Protein AF-A0A3A4PKI2-F1 (afdb_monomer_lite)

Secondary structure (DSSP, 8-state):
------S--BTTB--S----EEEEE-TTSPPPPTT-EEEEEEETTEEEEEEES--TTS-EEEEEEETTEEEEEEEE---TTS-EEEEE------SS--B-----TTSS------B--PPPPPTT-SGGGPEE--SSEEEEEE-TT--------BTTB---S--EEEEEE--SEEEEEE-TTT-SS-EEEEEEES-GGG-EEEEEES-SSSS--EEEEEE--SS-PEEEEEEEESTT---EEEEEEEEEEEEPPP-

Structure (mmCIF, N/CA/C/O backbone):
data_AF-A0A3A4PKI2-F1
#
_entry.id   AF-A0A3A4PKI2-F1
#
loop_
_atom_site.group_PDB
_atom_site.id
_atom_site.type_symbol
_atom_site.label_atom_id
_atom_site.label_alt_id
_atom_site.label_comp_id
_atom_site.label_asym_id
_atom_site.label_entity_id
_atom_site.label_seq_id
_atom_site.pdbx_PDB_ins_code
_atom_site.Cartn_x
_atom_site.Cartn_y
_atom_site.Cartn_z
_atom_site.occupancy
_atom_site.B_iso_or_equiv
_atom_site.auth_seq_id
_atom_site.auth_comp_id
_atom_site.auth_asym_id
_atom_site.auth_atom_id
_atom_site.pdbx_PDB_model_num
ATOM 1 N N . MET A 1 1 ? 24.319 1.296 1.113 1.00 32.09 1 MET A N 1
ATOM 2 C CA . MET A 1 1 ? 23.386 0.197 0.796 1.00 32.09 1 MET A CA 1
ATOM 3 C C . MET A 1 1 ? 22.036 0.619 1.357 1.00 32.09 1 MET A C 1
ATOM 5 O O . MET A 1 1 ? 21.844 0.529 2.557 1.00 32.09 1 MET A O 1
ATOM 9 N N . ILE A 1 2 ? 21.181 1.224 0.529 1.00 21.34 2 ILE A N 1
ATOM 10 C CA . ILE A 1 2 ? 19.839 1.682 0.918 1.00 21.34 2 ILE A CA 1
ATOM 11 C C . ILE A 1 2 ? 18.875 0.969 -0.024 1.00 21.34 2 ILE A C 1
ATOM 13 O O . ILE A 1 2 ? 18.922 1.145 -1.241 1.00 21.34 2 ILE A O 1
ATOM 17 N N . VAL A 1 3 ? 18.069 0.076 0.538 1.00 24.94 3 VAL A N 1
ATOM 18 C CA . VAL A 1 3 ? 17.049 -0.687 -0.177 1.00 24.94 3 VAL A CA 1
ATOM 19 C C . VAL A 1 3 ? 15.771 0.148 -0.134 1.00 24.94 3 VAL A C 1
ATOM 21 O O . VAL A 1 3 ? 14.971 -0.001 0.777 1.00 24.94 3 VAL A O 1
ATOM 24 N N . SER A 1 4 ? 15.600 1.070 -1.085 1.00 24.53 4 SER A N 1
ATOM 25 C CA . SER A 1 4 ? 14.334 1.799 -1.248 1.00 24.53 4 SER A CA 1
ATOM 26 C C . SER A 1 4 ? 13.289 0.892 -1.914 1.00 24.53 4 SER A C 1
ATOM 28 O O . SER A 1 4 ? 13.470 0.414 -3.039 1.00 24.53 4 SER A O 1
ATOM 30 N N . LYS A 1 5 ? 12.224 0.585 -1.173 1.00 33.38 5 LYS A N 1
ATOM 31 C CA . LYS A 1 5 ? 10.997 -0.036 -1.674 1.00 33.38 5 LYS A CA 1
ATOM 32 C C . LYS A 1 5 ? 10.239 1.025 -2.467 1.00 33.38 5 LYS A C 1
ATOM 34 O O . LYS A 1 5 ? 9.967 2.088 -1.932 1.00 33.38 5 LYS A O 1
ATOM 39 N N . ILE A 1 6 ? 9.898 0.740 -3.716 1.00 30.69 6 ILE A N 1
ATOM 40 C CA . ILE A 1 6 ? 9.009 1.596 -4.502 1.00 30.69 6 ILE A CA 1
ATOM 41 C C . ILE A 1 6 ? 7.914 0.692 -5.068 1.00 30.69 6 ILE A C 1
ATOM 43 O O . ILE A 1 6 ? 8.190 -0.190 -5.886 1.00 30.69 6 ILE A O 1
ATOM 47 N N . ALA A 1 7 ? 6.682 0.894 -4.594 1.00 34.38 7 ALA A N 1
ATOM 48 C CA . ALA A 1 7 ? 5.547 0.954 -5.502 1.00 34.38 7 ALA A CA 1
ATOM 49 C C . ALA A 1 7 ? 5.643 2.325 -6.188 1.00 34.38 7 ALA A C 1
ATOM 51 O O . ALA A 1 7 ? 5.949 3.321 -5.537 1.00 34.38 7 ALA A O 1
ATOM 52 N N . TRP A 1 8 ? 5.536 2.351 -7.514 1.00 33.34 8 TRP A N 1
ATOM 53 C CA . TRP A 1 8 ? 5.891 3.501 -8.350 1.00 33.34 8 TRP A CA 1
ATOM 54 C C . TRP A 1 8 ? 5.259 4.813 -7.849 1.00 33.34 8 TRP A C 1
ATOM 56 O O . TRP A 1 8 ? 4.038 4.944 -7.842 1.00 33.34 8 TRP A O 1
ATOM 66 N N . ARG A 1 9 ? 6.095 5.789 -7.465 1.00 30.47 9 ARG A N 1
ATOM 67 C CA . ARG A 1 9 ? 5.678 7.133 -7.041 1.00 30.47 9 ARG A CA 1
ATOM 68 C C . ARG A 1 9 ? 6.270 8.213 -7.948 1.00 30.47 9 ARG A C 1
ATOM 70 O O . ARG A 1 9 ? 7.490 8.316 -8.050 1.00 30.47 9 ARG A O 1
ATOM 77 N N . PHE A 1 10 ? 5.408 9.057 -8.523 1.00 36.09 10 PHE A N 1
ATOM 78 C CA . PHE A 1 10 ? 5.765 10.306 -9.214 1.00 36.09 10 PHE A CA 1
ATOM 79 C C . PHE A 1 10 ? 4.978 11.473 -8.608 1.00 36.09 10 PHE A C 1
ATOM 81 O O . PHE A 1 10 ? 3.842 11.738 -8.997 1.00 36.09 10 PHE A O 1
ATOM 88 N N . GLY A 1 11 ? 5.554 12.185 -7.636 1.00 41.78 11 GLY A N 1
ATOM 89 C CA . GLY A 1 11 ? 4.833 13.269 -6.955 1.00 41.78 11 GLY A CA 1
ATOM 90 C C . GLY A 1 11 ? 3.527 12.772 -6.312 1.00 41.78 11 GLY A C 1
ATOM 91 O O . GLY A 1 11 ? 3.569 11.849 -5.504 1.00 41.78 11 GLY A O 1
ATOM 92 N N . ALA A 1 12 ? 2.388 13.374 -6.677 1.00 31.03 12 ALA A N 1
ATOM 93 C CA . ALA A 1 12 ? 1.045 13.006 -6.203 1.00 31.03 12 ALA A CA 1
ATOM 94 C C . ALA A 1 12 ? 0.350 11.899 -7.030 1.00 31.03 12 ALA A C 1
ATOM 96 O O . ALA A 1 12 ? -0.805 11.583 -6.762 1.00 31.03 12 ALA A O 1
ATOM 97 N N . PHE A 1 13 ? 1.007 11.329 -8.047 1.00 30.97 13 PHE A N 1
ATOM 98 C CA . PHE A 1 13 ? 0.391 10.339 -8.932 1.00 30.97 13 PHE A CA 1
ATOM 99 C C . PHE A 1 13 ? 0.985 8.941 -8.746 1.00 30.97 13 PHE A C 1
ATOM 101 O O . PHE A 1 13 ? 2.199 8.727 -8.821 1.00 30.97 13 PHE A O 1
ATOM 108 N N . ILE A 1 14 ? 0.079 7.984 -8.563 1.00 43.19 14 ILE A N 1
ATOM 109 C CA . ILE A 1 14 ? 0.308 6.548 -8.685 1.00 43.19 14 ILE A CA 1
ATOM 110 C C . ILE A 1 14 ? -0.171 6.165 -10.079 1.00 43.19 14 ILE A C 1
ATOM 112 O O . ILE A 1 14 ? -1.335 6.383 -10.418 1.00 43.19 14 ILE A O 1
ATOM 116 N N . LEU A 1 15 ? 0.718 5.622 -10.910 1.00 40.00 15 LEU A N 1
ATOM 117 C CA . LEU A 1 15 ? 0.310 5.087 -12.206 1.00 40.00 15 LEU A CA 1
ATOM 118 C C . LEU A 1 15 ? -0.464 3.787 -11.962 1.00 40.00 15 LEU A C 1
ATOM 120 O O . LEU A 1 15 ? 0.124 2.732 -11.718 1.00 40.00 15 LEU A O 1
ATOM 124 N N . ALA A 1 16 ? -1.792 3.871 -12.012 1.00 44.69 16 ALA A N 1
ATOM 125 C CA . ALA A 1 16 ? -2.631 2.701 -12.217 1.00 44.69 16 ALA A CA 1
ATOM 126 C C . ALA A 1 16 ? -2.262 2.074 -13.574 1.00 44.69 16 ALA A C 1
ATOM 128 O O . ALA A 1 16 ? -2.164 2.790 -14.564 1.00 44.69 16 ALA A O 1
ATOM 129 N N . ALA A 1 17 ? -2.020 0.758 -13.581 1.00 49.69 17 ALA A N 1
ATOM 130 C CA . ALA A 1 17 ? -1.722 -0.087 -14.744 1.00 49.69 17 ALA A CA 1
ATOM 131 C C . ALA A 1 17 ? -0.781 0.522 -15.813 1.00 49.69 17 ALA A C 1
ATOM 133 O O . ALA A 1 17 ? -1.222 1.213 -16.726 1.00 49.69 17 ALA A O 1
ATOM 134 N N . VAL A 1 18 ? 0.515 0.180 -15.784 1.00 53.88 18 VAL A N 1
ATOM 135 C CA . VAL A 1 18 ? 1.425 0.498 -16.904 1.00 53.88 18 VAL A CA 1
ATOM 136 C C . VAL A 1 18 ? 1.016 -0.319 -18.131 1.00 53.88 18 VAL A C 1
ATOM 138 O O . VAL A 1 18 ? 1.187 -1.530 -18.111 1.00 53.88 18 VAL A O 1
ATOM 141 N N . HIS A 1 19 ? 0.514 0.284 -19.206 1.00 54.25 19 HIS A N 1
ATOM 142 C CA . HIS A 1 19 ? 0.076 -0.452 -20.406 1.00 54.25 19 HIS A CA 1
ATOM 143 C C . HIS A 1 19 ? 1.236 -0.764 -21.353 1.00 54.25 19 HIS A C 1
ATOM 145 O O . HIS A 1 19 ? 1.253 -1.797 -22.027 1.00 54.25 19 HIS A O 1
ATOM 151 N N . THR A 1 20 ? 2.227 0.120 -21.376 1.00 61.53 20 THR A N 1
ATOM 152 C CA . THR A 1 20 ? 3.340 0.127 -22.314 1.00 61.53 20 THR A CA 1
ATOM 153 C C . THR A 1 20 ? 4.610 0.500 -21.570 1.00 61.53 20 THR A C 1
ATOM 155 O O . THR A 1 20 ? 4.668 1.524 -20.902 1.00 61.53 20 THR A O 1
ATOM 158 N N . LEU A 1 21 ? 5.664 -0.302 -21.712 1.00 69.69 21 LEU A N 1
ATOM 159 C CA . LEU A 1 21 ? 6.977 0.012 -21.149 1.00 69.69 21 LEU A CA 1
ATOM 160 C C . LEU A 1 21 ? 8.024 -0.015 -22.258 1.00 69.69 21 LEU A C 1
ATOM 162 O O . LEU A 1 21 ? 8.229 -1.045 -22.895 1.00 69.69 21 LEU A O 1
ATOM 166 N N . PHE A 1 22 ? 8.681 1.118 -22.459 1.00 74.94 22 PHE A N 1
ATOM 167 C CA . PHE A 1 22 ? 9.702 1.369 -23.462 1.00 74.94 22 PHE A CA 1
ATOM 168 C C . PHE A 1 22 ? 11.082 1.449 -22.808 1.00 74.94 22 PHE A C 1
ATOM 170 O O . PHE A 1 22 ? 11.231 1.973 -21.708 1.00 74.94 22 PHE A O 1
ATOM 177 N N . VAL A 1 23 ? 12.098 0.959 -23.519 1.00 79.06 23 VAL A N 1
ATOM 178 C CA . VAL A 1 23 ? 13.506 1.230 -23.213 1.00 79.06 23 VAL A CA 1
ATOM 179 C C . VAL A 1 23 ? 14.140 1.822 -24.456 1.00 79.06 23 VAL A C 1
ATOM 181 O O . VAL A 1 23 ? 14.066 1.206 -25.520 1.00 79.06 23 VAL A O 1
ATOM 184 N N . GLY A 1 24 ? 14.811 2.959 -24.316 1.00 79.38 24 GLY A N 1
ATOM 185 C CA . GLY A 1 24 ? 15.531 3.580 -25.420 1.00 79.38 24 GLY A CA 1
ATOM 186 C C . GLY A 1 24 ? 16.642 4.505 -24.960 1.00 79.38 24 GLY A C 1
ATOM 187 O O . GLY A 1 24 ? 16.928 4.619 -23.774 1.00 79.38 24 GLY A O 1
ATOM 188 N N . LEU A 1 25 ? 17.303 5.130 -25.929 1.00 82.88 25 LEU A N 1
ATOM 189 C CA . LEU A 1 25 ? 18.282 6.177 -25.658 1.00 82.88 25 LEU A CA 1
ATOM 190 C C . LEU A 1 25 ? 17.547 7.460 -25.274 1.00 82.88 25 LEU A C 1
ATOM 192 O O . LEU A 1 25 ? 16.549 7.803 -25.913 1.00 82.88 25 LEU A O 1
ATOM 196 N N . ALA A 1 26 ? 18.060 8.162 -24.267 1.00 80.06 26 ALA A N 1
ATOM 197 C CA . ALA A 1 26 ? 17.531 9.459 -23.880 1.00 80.06 26 ALA A CA 1
ATOM 198 C C . ALA A 1 26 ? 17.611 10.455 -25.051 1.00 80.06 26 ALA A C 1
ATOM 200 O O . ALA A 1 26 ? 18.553 10.374 -25.844 1.00 80.06 26 ALA A O 1
ATOM 201 N N . PRO A 1 27 ? 16.701 11.441 -25.152 1.00 75.44 27 PRO A N 1
ATOM 202 C CA . PRO A 1 27 ? 16.703 12.414 -26.250 1.00 75.44 27 PRO A CA 1
ATOM 203 C C . PRO A 1 27 ? 18.020 13.190 -26.404 1.00 75.44 27 PRO A C 1
ATOM 205 O O . PRO A 1 27 ? 18.377 13.587 -27.508 1.00 75.44 27 PRO A O 1
ATOM 208 N N . ALA A 1 28 ? 18.740 13.400 -25.297 1.00 74.06 28 ALA A N 1
ATOM 209 C CA . ALA A 1 28 ? 20.031 14.086 -25.267 1.00 74.06 28 ALA A CA 1
ATOM 210 C C . ALA A 1 28 ? 21.235 13.165 -25.557 1.00 74.06 28 ALA A C 1
ATOM 212 O O . ALA A 1 28 ? 22.355 13.652 -25.704 1.00 74.06 28 ALA A O 1
ATOM 213 N N . ALA A 1 29 ? 21.036 11.844 -25.614 1.00 73.56 29 ALA A N 1
ATOM 214 C CA . ALA A 1 29 ? 22.095 10.906 -25.960 1.00 73.56 29 ALA A CA 1
ATOM 215 C C . ALA A 1 29 ? 22.358 10.934 -27.476 1.00 73.56 29 ALA A C 1
ATOM 217 O O . ALA A 1 29 ? 21.450 11.225 -28.261 1.00 73.56 29 ALA A O 1
ATOM 218 N N . PRO A 1 30 ? 23.575 10.579 -27.926 1.00 76.19 30 PRO A N 1
ATOM 219 C CA . PRO A 1 30 ? 23.831 10.376 -29.343 1.00 76.19 30 PRO A CA 1
ATOM 220 C C . PRO A 1 30 ? 22.821 9.373 -29.904 1.00 76.19 30 PRO A C 1
ATOM 222 O O . PRO A 1 30 ? 22.623 8.299 -29.328 1.00 76.19 30 PRO A O 1
ATOM 225 N N . GLY A 1 31 ? 22.175 9.742 -31.013 1.00 72.94 31 GLY A N 1
ATOM 226 C CA . GLY A 1 31 ? 21.190 8.901 -31.686 1.00 72.94 31 GLY A CA 1
ATOM 227 C C . GLY A 1 31 ? 21.752 7.521 -32.028 1.00 72.94 31 GLY A C 1
ATOM 228 O O . GLY A 1 31 ? 22.966 7.300 -32.039 1.00 72.94 31 GLY A O 1
ATOM 229 N N . CYS A 1 32 ? 20.869 6.563 -32.292 1.00 74.50 32 CYS A N 1
ATOM 230 C CA . CYS A 1 32 ? 21.324 5.188 -32.402 1.00 74.50 32 CYS A CA 1
ATOM 231 C C . CYS A 1 32 ? 22.144 4.940 -33.678 1.00 74.50 32 CYS A C 1
ATOM 233 O O . CYS A 1 32 ? 21.632 5.190 -34.773 1.00 74.50 32 CYS A O 1
ATOM 235 N N . PRO A 1 33 ? 23.387 4.429 -33.569 1.00 79.56 33 PRO A N 1
ATOM 236 C CA . PRO A 1 33 ? 24.205 4.157 -34.745 1.00 79.56 33 PRO A CA 1
ATOM 237 C C . PRO A 1 33 ? 23.544 3.131 -35.687 1.00 79.56 33 PRO A C 1
ATOM 239 O O . PRO A 1 33 ? 22.887 2.211 -35.195 1.00 79.56 33 PRO A O 1
ATOM 242 N N . PRO A 1 34 ? 23.772 3.205 -37.015 1.00 75.62 34 PRO A N 1
ATOM 243 C CA . PRO A 1 34 ? 23.104 2.350 -38.008 1.00 75.62 34 PRO A CA 1
ATOM 244 C C . PRO A 1 34 ? 23.258 0.837 -37.785 1.00 75.62 34 PRO A C 1
ATOM 246 O O . PRO A 1 34 ? 22.390 0.060 -38.167 1.00 75.62 34 PRO A O 1
ATOM 249 N N . GLU A 1 35 ? 24.346 0.403 -37.143 1.00 78.62 35 GLU A N 1
ATOM 250 C CA . GLU A 1 35 ? 24.600 -1.010 -36.834 1.00 78.62 35 GLU A CA 1
ATOM 251 C C . GLU A 1 35 ? 24.432 -1.351 -35.347 1.00 78.62 35 GLU A C 1
ATOM 253 O O . GLU A 1 35 ? 24.614 -2.506 -34.936 1.00 78.62 35 GLU A O 1
ATOM 258 N N . ALA A 1 36 ? 24.124 -0.370 -34.503 1.00 82.06 36 ALA A N 1
ATOM 259 C CA . ALA A 1 36 ? 24.020 -0.591 -33.073 1.00 82.06 36 ALA A CA 1
ATOM 260 C C . ALA A 1 36 ? 22.841 -1.507 -32.739 1.00 82.06 36 ALA A C 1
ATOM 262 O O . ALA A 1 36 ? 21.789 -1.484 -33.370 1.00 82.06 36 ALA A O 1
ATOM 263 N N . VAL A 1 37 ? 23.031 -2.343 -31.721 1.00 81.38 37 VAL A N 1
ATOM 264 C CA . VAL A 1 37 ? 21.993 -3.248 -31.224 1.00 81.38 37 VAL A CA 1
ATOM 265 C C . VAL A 1 37 ? 21.764 -2.949 -29.758 1.00 81.38 37 VAL A C 1
ATOM 267 O O . VAL A 1 37 ? 22.666 -3.143 -28.936 1.00 81.38 37 VAL A O 1
ATOM 270 N N . LEU A 1 38 ? 20.547 -2.526 -29.439 1.00 81.81 38 LEU A N 1
ATOM 271 C CA . LEU A 1 38 ? 20.068 -2.323 -28.080 1.00 81.81 38 LEU A CA 1
ATOM 272 C C . LEU A 1 38 ? 19.042 -3.407 -27.781 1.00 81.81 38 LEU A C 1
ATOM 274 O O . LEU A 1 38 ? 17.993 -3.388 -28.392 1.00 81.81 38 LEU A O 1
ATOM 278 N N . LYS A 1 39 ? 19.340 -4.349 -26.884 1.00 79.94 39 LYS A N 1
ATOM 279 C CA . LYS A 1 39 ? 18.427 -5.446 -26.538 1.00 79.94 39 LYS A CA 1
ATOM 280 C C . LYS A 1 39 ? 17.968 -5.385 -25.106 1.00 79.94 39 LYS A C 1
ATOM 282 O O . LYS A 1 39 ? 18.822 -5.300 -24.230 1.00 79.94 39 LYS A O 1
ATOM 287 N N . ALA A 1 40 ? 16.679 -5.546 -24.848 1.00 79.19 40 ALA A N 1
ATOM 288 C CA . ALA A 1 40 ? 16.174 -5.673 -23.484 1.00 79.19 40 ALA A CA 1
ATOM 289 C C . ALA A 1 40 ? 15.596 -7.062 -23.224 1.00 79.19 40 ALA A C 1
ATOM 291 O O . ALA A 1 40 ? 15.082 -7.726 -24.118 1.00 79.19 40 ALA A O 1
ATOM 292 N N . LYS A 1 41 ? 15.678 -7.522 -21.978 1.00 76.50 41 LYS A N 1
ATOM 293 C CA . LYS A 1 41 ? 14.951 -8.706 -21.522 1.00 76.50 41 LYS A CA 1
ATOM 294 C C . LYS A 1 41 ? 14.606 -8.614 -20.052 1.00 76.50 41 LYS A C 1
ATOM 296 O O . LYS A 1 41 ? 15.374 -8.073 -19.259 1.00 76.50 41 LYS A O 1
ATOM 301 N N . PHE A 1 42 ? 13.511 -9.254 -19.676 1.00 73.94 42 PHE A N 1
ATOM 302 C CA . PHE A 1 42 ? 13.206 -9.456 -18.272 1.00 73.94 42 PHE A CA 1
ATOM 303 C C . PHE A 1 42 ? 14.083 -10.544 -17.659 1.00 73.94 42 PHE A C 1
ATOM 305 O O . PHE A 1 42 ? 14.308 -11.606 -18.244 1.00 73.94 42 PHE A O 1
ATOM 312 N N . LYS A 1 43 ? 14.563 -10.279 -16.446 1.00 71.88 43 LYS A N 1
ATOM 313 C CA . LYS A 1 43 ? 15.215 -11.249 -15.571 1.00 71.88 43 LYS A CA 1
ATOM 314 C C . LYS A 1 43 ? 14.593 -11.108 -14.184 1.00 71.88 43 LYS A C 1
ATOM 316 O O . LYS A 1 43 ? 14.993 -10.233 -13.423 1.00 71.88 43 LYS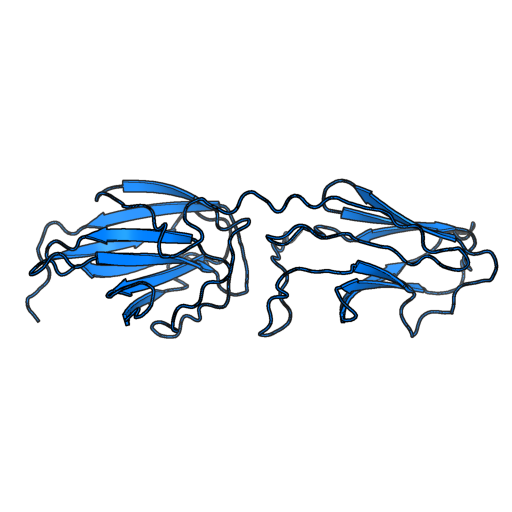 A O 1
ATOM 321 N N . ARG A 1 44 ? 13.622 -11.973 -13.866 1.00 70.38 44 ARG A N 1
ATOM 322 C CA . ARG A 1 44 ? 12.749 -11.821 -12.685 1.00 70.38 44 ARG A CA 1
ATOM 323 C C . ARG A 1 44 ? 12.094 -10.430 -12.696 1.00 70.38 44 ARG A C 1
ATOM 325 O O . ARG A 1 44 ? 11.411 -10.112 -13.670 1.00 70.38 44 ARG A O 1
ATOM 332 N N . ASP A 1 45 ? 12.367 -9.605 -11.690 1.00 67.12 45 ASP A N 1
ATOM 333 C CA . ASP A 1 45 ? 11.820 -8.251 -11.529 1.00 67.12 45 ASP A CA 1
ATOM 334 C C . ASP A 1 45 ? 12.718 -7.161 -12.112 1.00 67.12 45 ASP A C 1
ATOM 336 O O . ASP A 1 45 ? 12.490 -5.988 -11.871 1.00 67.12 45 ASP A O 1
ATOM 340 N N . ASN A 1 46 ? 13.744 -7.523 -12.879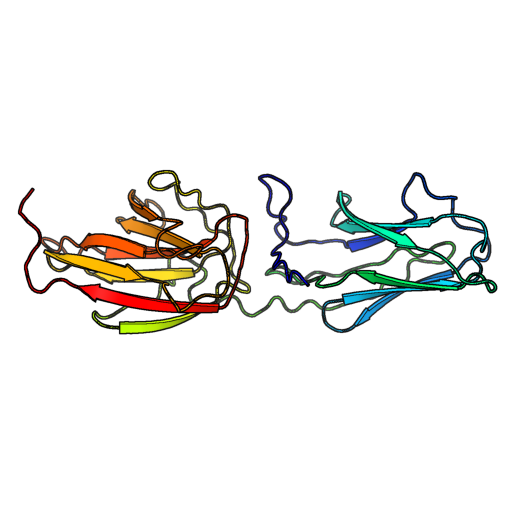 1.00 72.12 46 ASN A N 1
ATOM 341 C CA . ASN A 1 46 ? 14.669 -6.559 -13.462 1.00 72.12 46 ASN A CA 1
ATOM 342 C C . ASN A 1 46 ? 14.543 -6.549 -14.987 1.00 72.12 46 ASN A C 1
ATOM 344 O O . ASN A 1 46 ? 14.286 -7.589 -15.607 1.00 72.12 46 ASN A O 1
ATOM 348 N N . VAL A 1 47 ? 14.802 -5.396 -15.600 1.00 78.31 47 VAL A N 1
ATOM 349 C CA . VAL A 1 47 ? 14.976 -5.268 -17.051 1.00 78.31 47 VAL A CA 1
ATOM 350 C C . VAL A 1 47 ? 16.469 -5.172 -17.332 1.00 78.31 47 VAL A C 1
ATOM 352 O O . VAL A 1 47 ? 17.122 -4.184 -17.011 1.00 78.31 47 VAL A O 1
ATOM 355 N N . LEU A 1 48 ? 17.029 -6.225 -17.925 1.00 82.56 48 LEU A N 1
ATOM 356 C CA . LEU A 1 48 ? 18.419 -6.246 -18.357 1.00 82.56 48 LEU A CA 1
ATOM 357 C C . LEU A 1 48 ? 18.516 -5.767 -19.803 1.00 82.56 48 LEU A C 1
ATOM 359 O O . LEU A 1 48 ? 18.045 -6.440 -20.721 1.00 82.56 48 LEU A O 1
ATOM 363 N N . VAL A 1 49 ? 19.220 -4.661 -19.995 1.00 85.94 49 VAL A N 1
ATOM 364 C CA . VAL A 1 49 ? 19.541 -4.065 -21.287 1.00 85.94 49 VAL A CA 1
ATOM 365 C C . VAL A 1 49 ? 20.965 -4.433 -21.691 1.00 85.94 49 VAL A C 1
ATOM 367 O O . VAL A 1 49 ? 21.891 -4.435 -20.883 1.00 85.94 49 VAL A O 1
ATOM 370 N N . THR A 1 50 ? 21.155 -4.787 -22.956 1.00 86.44 50 THR A N 1
ATOM 371 C CA . THR A 1 50 ? 22.436 -5.153 -23.558 1.00 86.44 50 THR A CA 1
ATOM 372 C C . THR A 1 50 ? 22.686 -4.288 -24.782 1.00 86.44 50 THR A C 1
ATOM 374 O O . THR A 1 50 ? 21.902 -4.301 -25.723 1.00 86.44 50 THR A O 1
ATOM 377 N N . MET A 1 51 ? 23.826 -3.608 -24.797 1.00 87.56 51 MET A N 1
ATOM 378 C CA . MET A 1 51 ? 24.279 -2.770 -25.906 1.00 87.56 51 MET A CA 1
ATOM 379 C C . MET A 1 51 ? 25.392 -3.473 -26.686 1.00 87.56 51 MET A C 1
ATOM 381 O O . MET A 1 51 ? 26.252 -4.135 -26.089 1.00 87.56 51 MET A O 1
ATOM 385 N N . ARG A 1 52 ? 25.398 -3.334 -28.015 1.00 88.44 52 ARG A N 1
ATOM 386 C CA . ARG A 1 52 ? 26.478 -3.794 -28.906 1.00 88.44 52 ARG A CA 1
ATOM 387 C C . ARG A 1 52 ? 26.678 -2.819 -30.066 1.00 88.44 52 ARG A C 1
ATOM 389 O O . ARG A 1 52 ? 25.692 -2.317 -30.592 1.00 88.44 52 ARG A O 1
ATOM 396 N N . ARG A 1 53 ? 27.930 -2.659 -30.515 1.00 87.88 53 ARG A N 1
ATOM 397 C CA . ARG A 1 53 ? 28.324 -1.801 -31.654 1.00 87.88 53 ARG A CA 1
ATOM 398 C C . ARG A 1 53 ? 27.995 -0.311 -31.442 1.00 87.88 53 ARG A C 1
ATOM 400 O O . ARG A 1 53 ? 27.658 0.391 -32.382 1.00 87.88 53 ARG A O 1
ATOM 407 N N . PHE A 1 54 ? 28.100 0.147 -30.197 1.00 88.25 54 PHE A N 1
ATOM 408 C CA . PHE A 1 54 ? 28.033 1.566 -29.830 1.00 88.25 54 PHE A CA 1
ATOM 409 C C . PHE A 1 54 ? 29.434 2.182 -29.780 1.00 88.25 54 PHE A C 1
ATOM 411 O O . PHE A 1 54 ? 30.410 1.449 -29.603 1.00 88.25 54 PHE A O 1
ATOM 418 N N . ASP A 1 55 ? 29.538 3.506 -29.909 1.00 89.81 55 ASP A N 1
ATOM 419 C CA . ASP A 1 55 ? 30.823 4.204 -29.839 1.00 89.81 55 ASP A CA 1
ATOM 420 C C . ASP A 1 55 ? 31.388 4.154 -28.400 1.00 89.81 55 ASP A C 1
ATOM 422 O O . ASP A 1 55 ? 30.749 4.653 -27.473 1.00 89.81 55 ASP A O 1
ATOM 426 N N . PRO A 1 56 ? 32.583 3.572 -28.172 1.00 88.62 56 PRO A N 1
ATOM 427 C CA . PRO A 1 56 ? 33.230 3.548 -26.859 1.00 88.62 56 PRO A CA 1
ATOM 428 C C . PRO A 1 56 ? 33.594 4.915 -26.275 1.00 88.62 56 PRO A C 1
ATOM 430 O O . PRO A 1 56 ? 33.921 4.990 -25.091 1.00 88.62 56 PRO A O 1
ATOM 433 N N . ARG A 1 57 ? 33.624 5.966 -27.100 1.00 88.50 57 ARG A N 1
ATOM 434 C CA . ARG A 1 57 ? 34.002 7.329 -26.698 1.00 88.50 57 ARG A CA 1
ATOM 435 C C . ARG A 1 57 ? 32.801 8.213 -26.384 1.00 88.50 57 ARG A C 1
ATOM 437 O O . ARG A 1 57 ? 32.982 9.266 -25.784 1.00 88.50 57 ARG A O 1
ATOM 444 N N . ALA A 1 58 ? 31.609 7.787 -26.782 1.00 87.00 58 ALA A N 1
ATOM 445 C CA . ALA A 1 58 ? 30.373 8.492 -26.516 1.00 87.00 58 ALA A CA 1
ATOM 446 C C . ALA A 1 58 ? 29.802 8.125 -25.141 1.00 87.00 58 ALA A C 1
ATOM 448 O O . ALA A 1 58 ? 29.936 6.994 -24.663 1.00 87.00 58 ALA A O 1
ATOM 449 N N . GLU A 1 59 ? 29.117 9.086 -24.530 1.00 88.19 59 GLU A N 1
ATOM 450 C CA . GLU A 1 59 ? 28.302 8.858 -23.343 1.00 88.19 59 GLU A CA 1
ATOM 451 C C . GLU A 1 59 ? 26.852 8.628 -23.760 1.00 88.19 59 GLU A C 1
ATOM 453 O O . GLU A 1 59 ? 26.304 9.357 -24.587 1.00 88.19 59 GLU A O 1
ATOM 458 N N . TYR A 1 60 ? 26.237 7.592 -23.198 1.00 86.81 60 TYR A N 1
ATOM 459 C CA . TYR A 1 60 ? 24.851 7.243 -23.469 1.00 86.81 60 TYR A CA 1
ATOM 460 C C . TYR A 1 60 ? 24.063 7.223 -22.170 1.00 86.81 60 TYR A C 1
ATOM 462 O O . TYR A 1 60 ? 24.567 6.782 -21.136 1.00 86.81 60 TYR A O 1
ATOM 470 N N . THR A 1 61 ? 22.800 7.612 -22.266 1.00 87.88 61 THR A N 1
ATOM 471 C CA . THR A 1 61 ? 21.810 7.463 -21.201 1.00 87.88 61 THR A CA 1
ATOM 472 C C . THR A 1 61 ? 20.663 6.628 -21.743 1.00 87.88 61 THR A C 1
ATOM 474 O O . THR A 1 61 ? 20.236 6.823 -22.883 1.00 87.88 61 THR A O 1
ATOM 477 N N . LEU A 1 62 ? 20.214 5.660 -20.949 1.00 86.12 62 LEU A N 1
ATOM 478 C CA . LEU A 1 62 ? 19.072 4.812 -21.254 1.00 86.12 62 LEU A CA 1
ATOM 479 C C . LEU A 1 62 ? 17.881 5.254 -20.420 1.00 86.12 62 LEU A C 1
ATOM 481 O O . LEU A 1 62 ? 17.992 5.289 -19.198 1.00 86.12 62 LEU A O 1
ATOM 485 N N . ASP A 1 63 ? 16.755 5.492 -21.080 1.00 84.12 63 ASP A N 1
ATOM 486 C CA . ASP A 1 63 ? 15.487 5.804 -20.436 1.00 84.12 63 ASP A CA 1
ATOM 487 C C . ASP A 1 63 ? 14.591 4.570 -20.438 1.00 84.12 63 ASP A C 1
ATOM 489 O O . ASP A 1 63 ? 14.382 3.923 -21.470 1.00 84.12 63 ASP A O 1
ATOM 493 N N . LEU A 1 64 ? 14.045 4.270 -19.267 1.00 81.00 64 LEU A N 1
ATOM 494 C CA . LEU A 1 64 ? 12.871 3.439 -19.084 1.00 81.00 64 LEU A CA 1
ATOM 495 C C . LEU A 1 64 ? 11.659 4.375 -19.085 1.00 81.00 64 LEU A C 1
ATOM 497 O O . LEU A 1 64 ? 11.618 5.316 -18.299 1.00 81.00 64 LEU A O 1
ATOM 501 N N . ILE A 1 65 ? 10.686 4.147 -19.963 1.00 76.56 65 ILE A N 1
ATOM 502 C CA . ILE A 1 65 ? 9.507 5.009 -20.136 1.00 76.56 65 ILE A CA 1
ATOM 503 C C . ILE A 1 65 ? 8.253 4.149 -19.975 1.00 76.56 65 ILE A C 1
ATOM 505 O O . ILE A 1 65 ? 8.088 3.173 -20.702 1.00 76.56 65 ILE A O 1
ATOM 509 N N . ALA A 1 66 ? 7.366 4.504 -19.051 1.00 72.88 66 ALA A N 1
ATOM 510 C CA . ALA A 1 66 ? 6.076 3.854 -18.843 1.00 72.88 66 ALA A CA 1
ATOM 511 C C . ALA A 1 66 ? 4.960 4.742 -19.407 1.00 72.88 66 ALA A C 1
ATOM 513 O O . ALA A 1 66 ? 4.851 5.901 -19.026 1.00 72.88 66 ALA A O 1
ATOM 514 N N . ASP A 1 67 ? 4.170 4.226 -20.348 1.00 69.00 67 ASP A N 1
ATOM 515 C CA . ASP A 1 67 ? 3.050 4.934 -20.993 1.00 69.00 67 ASP A CA 1
ATOM 516 C C . ASP A 1 67 ? 3.400 6.333 -21.524 1.00 69.00 67 ASP A C 1
ATOM 518 O O . ASP A 1 67 ? 2.621 7.278 -21.454 1.00 69.00 67 ASP A O 1
ATOM 522 N N . GLY A 1 68 ? 4.609 6.467 -22.076 1.00 70.94 68 GLY A N 1
ATOM 523 C CA . GLY A 1 68 ? 5.119 7.734 -22.607 1.00 70.94 68 GLY A CA 1
ATOM 524 C C . GLY A 1 68 ? 5.763 8.652 -21.564 1.00 70.94 68 GLY A C 1
ATOM 525 O O . GLY A 1 68 ? 6.349 9.663 -21.944 1.00 70.94 68 GLY A O 1
ATOM 526 N N . VAL A 1 69 ? 5.738 8.286 -20.282 1.00 68.56 69 VAL A N 1
ATOM 527 C CA . VAL A 1 69 ? 6.369 9.029 -19.185 1.00 68.56 69 VAL A CA 1
ATOM 528 C C . VAL A 1 69 ? 7.720 8.400 -18.823 1.00 68.56 69 VAL A C 1
ATOM 530 O O . VAL A 1 69 ? 7.761 7.218 -18.478 1.00 68.56 69 VAL A O 1
ATOM 533 N N . PRO A 1 70 ? 8.846 9.136 -18.893 1.00 71.12 70 PRO A N 1
ATOM 534 C CA . PRO A 1 70 ? 10.133 8.639 -18.412 1.00 71.12 70 PRO A CA 1
ATOM 535 C C . PRO A 1 70 ? 10.065 8.311 -16.921 1.00 71.12 70 PRO A C 1
ATOM 537 O O . PRO A 1 70 ? 9.727 9.176 -16.116 1.00 71.12 70 PRO A O 1
ATOM 540 N N . VAL A 1 71 ? 10.375 7.062 -16.564 1.00 70.19 71 VAL A N 1
ATOM 541 C CA . VAL A 1 71 ? 10.321 6.583 -15.180 1.00 70.19 71 VAL A CA 1
ATOM 542 C C . VAL A 1 71 ? 11.687 6.426 -14.523 1.00 70.19 71 VAL A C 1
ATOM 544 O O . VAL A 1 71 ? 11.817 6.606 -13.317 1.00 70.19 71 VAL A O 1
ATOM 547 N N . GLU A 1 72 ? 12.718 6.099 -15.295 1.00 79.88 72 GLU A N 1
ATOM 548 C CA . GLU A 1 72 ? 14.080 5.977 -14.783 1.00 79.88 72 GLU A CA 1
ATOM 549 C C . GLU A 1 72 ? 15.076 6.208 -15.916 1.00 79.88 72 GLU A C 1
ATOM 551 O O . GLU A 1 72 ? 14.877 5.719 -17.027 1.00 79.88 72 GLU A O 1
ATOM 556 N N . SER A 1 73 ? 16.170 6.905 -15.619 1.00 85.06 73 SER A N 1
ATOM 557 C CA . SER A 1 73 ? 17.254 7.155 -16.567 1.00 85.06 73 SER A CA 1
ATOM 558 C C . SER A 1 73 ? 18.568 6.669 -15.974 1.00 85.06 73 SER A C 1
ATOM 560 O O . SER A 1 73 ? 18.965 7.104 -14.893 1.00 85.06 73 SER A O 1
ATOM 562 N N . LEU A 1 74 ? 19.265 5.777 -16.679 1.00 84.62 74 LEU A N 1
ATOM 563 C CA . LEU A 1 74 ? 20.533 5.207 -16.227 1.00 84.62 74 LEU A CA 1
ATOM 564 C C . LEU A 1 74 ? 21.662 5.486 -17.226 1.00 84.62 74 LEU A C 1
ATOM 566 O O . LEU A 1 74 ? 21.487 5.273 -18.430 1.00 84.62 74 LEU A O 1
ATOM 570 N N . PRO A 1 75 ? 22.852 5.905 -16.757 1.00 87.38 75 PRO A N 1
ATOM 571 C CA . PRO A 1 75 ? 24.007 6.066 -17.627 1.00 87.38 75 PRO A CA 1
ATOM 572 C C . PRO A 1 75 ? 24.504 4.704 -18.129 1.00 87.38 75 PRO A C 1
ATOM 574 O O . PRO A 1 75 ? 24.515 3.705 -17.405 1.00 87.38 75 PRO A O 1
ATOM 577 N N . ALA A 1 76 ? 24.976 4.668 -19.372 1.00 87.25 76 ALA A N 1
ATOM 578 C CA . ALA A 1 76 ? 25.440 3.463 -20.038 1.00 87.25 76 ALA A CA 1
ATOM 579 C C . ALA A 1 76 ? 26.825 3.673 -20.664 1.00 87.25 76 ALA A C 1
ATOM 581 O O . ALA A 1 76 ? 26.972 4.194 -21.769 1.00 87.25 76 ALA A O 1
ATOM 582 N N . LYS A 1 77 ? 27.868 3.211 -19.964 1.00 87.69 77 LYS A N 1
ATOM 583 C CA . LYS A 1 77 ? 29.249 3.258 -20.461 1.00 87.69 77 LYS A CA 1
ATOM 584 C C . LYS A 1 77 ? 29.618 1.959 -21.164 1.00 87.69 77 LYS A C 1
ATOM 586 O O . LYS A 1 77 ? 29.550 0.876 -20.578 1.00 87.69 77 LYS A O 1
ATOM 591 N N . THR A 1 78 ? 30.030 2.059 -22.424 1.00 87.38 78 THR A N 1
ATOM 592 C CA . THR A 1 78 ? 30.431 0.889 -23.209 1.00 87.38 78 THR A CA 1
ATOM 593 C C . THR A 1 78 ? 31.921 0.590 -23.045 1.00 87.38 78 THR A C 1
ATOM 595 O O . THR A 1 78 ? 32.735 1.452 -22.719 1.00 87.38 78 THR A O 1
ATOM 598 N N . ASN A 1 79 ? 32.294 -0.679 -23.207 1.00 88.81 79 ASN A N 1
ATOM 599 C CA . ASN A 1 79 ? 33.697 -1.083 -23.218 1.00 88.81 79 ASN A CA 1
ATOM 600 C C . ASN A 1 79 ? 34.364 -0.771 -24.571 1.00 88.81 79 ASN A C 1
ATOM 602 O O . ASN A 1 79 ? 33.699 -0.400 -25.533 1.00 88.81 79 ASN A O 1
ATOM 606 N N . LYS A 1 80 ? 35.674 -1.036 -24.694 1.00 90.94 80 LYS A N 1
ATOM 607 C CA . LYS A 1 80 ? 36.446 -0.838 -25.943 1.00 90.94 80 LYS A CA 1
ATOM 608 C C . LYS A 1 80 ? 35.866 -1.543 -27.186 1.00 90.94 80 LYS A C 1
ATOM 610 O O . LYS A 1 80 ? 36.256 -1.216 -28.296 1.00 90.94 80 LYS A O 1
ATOM 615 N N . LYS A 1 81 ? 34.968 -2.524 -27.013 1.00 88.75 81 LYS A N 1
ATOM 616 C CA . LYS A 1 81 ? 34.277 -3.252 -28.094 1.00 88.75 81 LYS A CA 1
ATOM 617 C C . LYS A 1 81 ? 32.854 -2.723 -28.350 1.00 88.75 81 LYS A C 1
ATOM 619 O O . LYS A 1 81 ? 32.068 -3.413 -29.001 1.00 88.75 81 LYS A O 1
ATOM 624 N N . GLY A 1 82 ? 32.487 -1.576 -27.777 1.00 87.12 82 GLY A N 1
ATOM 625 C CA . GLY A 1 82 ? 31.165 -0.971 -27.926 1.00 87.12 82 GLY A CA 1
ATOM 626 C C . GLY A 1 82 ? 30.047 -1.783 -27.275 1.00 87.12 82 GLY A C 1
ATOM 627 O O . GLY A 1 82 ? 28.945 -1.862 -27.820 1.00 87.12 82 GLY A O 1
ATOM 628 N N . ARG A 1 83 ? 30.338 -2.487 -26.167 1.00 90.38 83 ARG A N 1
ATOM 629 C CA . ARG A 1 83 ? 29.367 -3.326 -25.442 1.00 90.38 83 ARG A CA 1
ATOM 630 C C . ARG A 1 83 ? 29.134 -2.818 -24.027 1.00 90.38 83 ARG A C 1
ATOM 632 O O . ARG A 1 83 ? 30.099 -2.523 -23.327 1.00 90.38 83 ARG A O 1
ATOM 639 N N . ALA A 1 84 ? 27.881 -2.829 -23.587 1.00 90.06 84 ALA A N 1
ATOM 640 C CA . ALA A 1 84 ? 27.492 -2.552 -22.206 1.00 90.06 84 ALA A CA 1
ATOM 641 C C . ALA A 1 84 ? 26.346 -3.469 -21.766 1.00 90.06 84 ALA A C 1
ATOM 643 O O . ALA A 1 84 ? 25.635 -4.047 -22.596 1.00 90.06 84 ALA A O 1
ATOM 644 N N . LYS A 1 85 ? 26.177 -3.593 -20.451 1.00 88.94 85 LYS A N 1
ATOM 645 C CA . LYS A 1 85 ? 24.973 -4.136 -19.827 1.00 88.94 85 LYS A CA 1
ATOM 646 C C . LYS A 1 85 ? 24.507 -3.143 -18.778 1.00 88.94 85 LYS A C 1
ATOM 648 O O . LYS A 1 85 ? 25.309 -2.753 -17.937 1.00 88.94 85 LYS A O 1
ATOM 653 N N . VAL A 1 86 ? 23.238 -2.780 -18.834 1.00 87.19 86 VAL A N 1
ATOM 654 C CA . VAL A 1 86 ? 22.588 -1.909 -17.854 1.00 87.19 86 VAL A CA 1
ATOM 655 C C . VAL A 1 86 ? 21.368 -2.649 -17.343 1.00 87.19 86 VAL A C 1
ATOM 657 O O . VAL A 1 86 ? 20.704 -3.343 -18.109 1.00 87.19 86 VAL A O 1
ATOM 660 N N . GLN A 1 87 ? 21.116 -2.581 -16.047 1.00 83.75 87 GLN A N 1
ATOM 661 C CA . GLN A 1 87 ? 20.001 -3.273 -15.426 1.00 83.75 87 GLN A CA 1
ATOM 662 C C . GLN A 1 87 ? 19.147 -2.242 -14.706 1.00 83.75 87 GLN A C 1
ATOM 664 O O . GLN A 1 87 ? 19.626 -1.634 -13.757 1.00 83.75 87 GLN A O 1
ATOM 669 N N . PHE A 1 88 ? 17.901 -2.097 -15.143 1.00 79.75 88 PHE A N 1
ATOM 670 C CA . PHE A 1 88 ? 16.873 -1.452 -14.339 1.00 79.75 88 PHE A CA 1
ATOM 671 C C . PHE A 1 88 ? 16.395 -2.477 -13.317 1.00 79.75 88 PHE A C 1
ATOM 673 O O . PHE A 1 88 ? 16.029 -3.606 -13.678 1.00 79.75 88 PHE A O 1
ATOM 680 N N . GLU A 1 89 ? 16.481 -2.129 -12.041 1.00 69.88 89 GLU A N 1
ATOM 681 C CA . GLU A 1 89 ? 16.120 -3.026 -10.949 1.00 69.88 89 GLU A CA 1
ATOM 682 C C . GLU A 1 89 ? 14.689 -2.785 -10.495 1.00 69.88 89 GLU A C 1
ATOM 684 O O . GLU A 1 89 ? 14.185 -1.674 -10.579 1.00 69.88 89 GLU A O 1
ATOM 689 N N . ARG A 1 90 ? 14.044 -3.828 -9.960 1.00 62.06 90 ARG A N 1
ATOM 690 C CA . ARG A 1 90 ? 12.724 -3.705 -9.316 1.00 62.06 90 ARG A CA 1
ATOM 691 C C . ARG A 1 90 ? 11.651 -3.105 -10.233 1.00 62.06 90 ARG A C 1
ATOM 693 O O . ARG A 1 90 ? 10.723 -2.458 -9.761 1.00 62.06 90 ARG A O 1
ATOM 700 N N . VAL A 1 91 ? 11.720 -3.413 -11.525 1.00 61.84 91 VAL A N 1
ATOM 701 C CA . VAL A 1 91 ? 10.651 -3.193 -12.503 1.00 61.84 91 VAL A CA 1
ATOM 702 C C . VAL A 1 91 ? 9.515 -4.183 -12.211 1.00 61.84 91 VAL A C 1
ATOM 704 O O . VAL A 1 91 ? 9.349 -5.219 -12.871 1.00 61.84 91 VAL A O 1
ATOM 707 N N . ARG A 1 92 ? 8.786 -3.896 -11.129 1.00 55.81 92 ARG A N 1
ATOM 708 C CA . ARG A 1 92 ? 7.670 -4.693 -10.623 1.00 55.81 92 ARG A CA 1
ATOM 709 C C . ARG A 1 92 ? 6.388 -4.351 -11.359 1.00 55.81 92 ARG A C 1
ATOM 711 O O . ARG A 1 92 ? 6.163 -3.208 -11.758 1.00 55.81 92 ARG A O 1
ATOM 718 N N . CYS A 1 93 ? 5.557 -5.374 -11.483 1.00 52.00 93 CYS A N 1
ATOM 719 C CA . CYS A 1 93 ? 4.217 -5.254 -12.014 1.00 52.00 93 CYS A CA 1
ATOM 720 C C . CYS A 1 93 ? 3.303 -4.553 -11.004 1.00 52.00 93 CYS A C 1
ATOM 722 O O . CYS A 1 93 ? 3.379 -4.853 -9.814 1.00 52.00 93 CYS A O 1
ATOM 724 N N . GLY A 1 94 ? 2.461 -3.630 -11.478 1.00 49.25 94 GLY A N 1
ATOM 725 C CA . GLY A 1 94 ? 1.282 -3.189 -10.729 1.00 49.25 94 GLY A CA 1
ATOM 726 C C . GLY A 1 94 ? 0.242 -4.312 -10.602 1.00 49.25 94 GLY A C 1
ATOM 727 O O . GLY A 1 94 ? 0.490 -5.447 -11.016 1.00 49.25 94 GLY A O 1
ATOM 728 N N . ALA A 1 95 ? -0.927 -3.991 -10.044 1.00 46.00 95 ALA A N 1
ATOM 729 C CA . ALA A 1 95 ? -1.990 -4.957 -9.752 1.00 46.00 95 ALA A CA 1
ATOM 730 C C . ALA A 1 95 ? -2.602 -5.634 -11.000 1.00 46.00 95 ALA A C 1
ATOM 732 O O . ALA A 1 95 ? -3.233 -6.683 -10.883 1.00 46.00 95 ALA A O 1
ATOM 733 N N . ASP A 1 96 ? -2.387 -5.075 -12.194 1.00 43.84 96 ASP A N 1
ATOM 734 C CA . ASP A 1 96 ? -3.024 -5.528 -13.429 1.00 43.84 96 ASP A CA 1
ATOM 735 C C . ASP A 1 96 ? -2.067 -6.252 -14.384 1.00 43.84 96 ASP A C 1
ATOM 737 O O . ASP A 1 96 ? -0.838 -6.128 -14.339 1.00 43.84 96 ASP A O 1
ATOM 741 N N . ARG A 1 97 ? -2.651 -7.030 -15.300 1.00 45.59 97 ARG A N 1
ATOM 742 C CA . ARG A 1 97 ? -1.915 -7.707 -16.370 1.00 45.59 97 ARG A CA 1
ATOM 743 C C . ARG A 1 97 ? -1.588 -6.713 -17.480 1.00 45.59 97 ARG A C 1
ATOM 745 O O . ARG A 1 97 ? -2.490 -6.274 -18.183 1.00 45.59 97 ARG A O 1
ATOM 752 N N . TYR A 1 98 ? -0.305 -6.483 -17.736 1.00 46.16 98 TYR A N 1
ATOM 753 C CA . TYR A 1 98 ? 0.142 -5.670 -18.868 1.00 46.16 98 TYR A CA 1
ATOM 754 C C . TYR A 1 98 ? 1.202 -6.357 -19.733 1.00 46.16 98 TYR A C 1
ATOM 756 O O . TYR A 1 98 ? 1.863 -7.310 -19.307 1.00 46.16 98 TYR A O 1
ATOM 764 N N . GLU A 1 99 ? 1.321 -5.896 -20.983 1.00 48.44 99 GLU A N 1
ATOM 765 C CA . GLU A 1 99 ? 2.293 -6.370 -21.970 1.00 48.44 99 GLU A CA 1
ATOM 766 C C . GLU A 1 99 ? 3.382 -5.313 -22.172 1.00 48.44 99 GLU A C 1
ATOM 768 O O . GLU A 1 99 ? 3.164 -4.260 -22.759 1.00 48.44 99 GLU A O 1
ATOM 773 N N . VAL A 1 100 ? 4.598 -5.611 -21.727 1.00 52.03 100 VAL A N 1
ATOM 774 C CA . VAL A 1 100 ? 5.749 -4.742 -21.988 1.00 52.03 100 VAL A CA 1
ATOM 775 C C . VAL A 1 100 ? 6.285 -4.970 -23.400 1.00 52.03 100 VAL A C 1
ATOM 777 O O . VAL A 1 100 ? 6.503 -6.109 -23.806 1.00 52.03 100 VAL A O 1
ATOM 780 N N . SER A 1 101 ? 6.535 -3.884 -24.135 1.00 53.56 101 SER A N 1
ATOM 781 C CA . SER A 1 101 ? 7.084 -3.907 -25.493 1.00 53.56 101 SER A CA 1
ATOM 782 C C . SER A 1 101 ? 8.283 -2.972 -25.594 1.00 53.56 101 SER A C 1
ATOM 784 O O . SER A 1 101 ? 8.127 -1.757 -25.576 1.00 53.56 101 SER A O 1
ATOM 786 N N . VAL A 1 102 ? 9.485 -3.523 -25.759 1.00 54.94 102 VAL A N 1
ATOM 787 C CA . VAL A 1 102 ? 10.695 -2.708 -25.896 1.00 54.94 102 VAL A CA 1
ATOM 788 C C . VAL A 1 102 ? 10.928 -2.344 -27.361 1.00 54.94 102 VAL A C 1
ATOM 790 O O . VAL A 1 102 ? 10.949 -3.215 -28.229 1.00 54.94 102 VAL A O 1
ATOM 793 N N . ARG A 1 103 ? 11.117 -1.050 -27.646 1.00 57.47 103 ARG A N 1
ATOM 794 C CA . ARG A 1 103 ? 11.469 -0.567 -28.985 1.00 57.47 103 ARG A CA 1
ATOM 795 C C . ARG A 1 103 ? 12.977 -0.367 -29.087 1.00 57.47 103 ARG A C 1
ATOM 797 O O . ARG A 1 103 ? 13.527 0.624 -28.625 1.00 57.47 103 ARG A O 1
ATOM 804 N N . GLU A 1 104 ? 13.626 -1.351 -29.686 1.00 64.94 104 GLU A N 1
ATOM 805 C CA . GLU A 1 104 ? 15.069 -1.396 -29.901 1.00 64.94 104 GLU A CA 1
ATOM 806 C C . GLU A 1 104 ? 15.485 -0.529 -31.103 1.00 64.94 104 GLU A C 1
ATOM 808 O O . GLU A 1 104 ? 14.684 -0.237 -31.991 1.00 64.94 104 GLU A O 1
ATOM 813 N N . CYS A 1 105 ? 16.750 -0.112 -31.155 1.00 62.66 105 CYS A N 1
ATOM 814 C CA . CYS A 1 105 ? 17.267 0.618 -32.308 1.00 62.66 105 CYS A CA 1
ATOM 815 C C . CYS A 1 105 ? 17.297 -0.231 -33.582 1.00 62.66 105 CYS A C 1
ATOM 817 O O . CYS A 1 105 ? 17.804 -1.352 -33.560 1.00 62.66 105 CYS A O 1
ATOM 819 N N . GLY A 1 106 ? 16.868 0.355 -34.704 1.00 53.16 106 GLY A N 1
ATOM 820 C CA . GLY A 1 106 ? 17.199 -0.116 -36.055 1.00 53.16 106 GLY A CA 1
ATOM 821 C C . GLY A 1 106 ? 16.594 -1.457 -36.483 1.00 53.16 106 GLY A C 1
ATOM 822 O O . GLY A 1 106 ? 16.940 -1.948 -37.553 1.00 53.16 106 GLY A O 1
ATOM 823 N N . LEU A 1 107 ? 15.703 -2.055 -35.692 1.00 52.78 107 LEU A N 1
ATOM 824 C CA . LEU A 1 107 ? 15.003 -3.291 -36.036 1.00 52.78 107 LEU A CA 1
ATOM 825 C C . LEU A 1 107 ? 13.519 -3.168 -35.687 1.00 52.78 107 LEU A C 1
ATOM 827 O O . LEU A 1 107 ? 13.144 -2.419 -34.783 1.00 52.78 107 LEU A O 1
ATOM 831 N N . GLU A 1 108 ? 12.691 -3.924 -36.413 1.00 52.25 108 GLU A N 1
ATOM 832 C CA . GLU A 1 108 ? 11.291 -4.183 -36.063 1.00 52.25 108 GLU A CA 1
ATOM 833 C C . GLU A 1 108 ? 11.162 -4.402 -34.544 1.00 52.25 108 GLU A C 1
ATOM 835 O O . GLU A 1 108 ? 11.966 -5.149 -33.974 1.00 52.25 108 GLU A O 1
ATOM 840 N N . PRO A 1 109 ? 10.204 -3.746 -33.860 1.00 54.03 109 PRO A N 1
ATOM 841 C CA . PRO A 1 109 ? 10.134 -3.741 -32.405 1.00 54.03 109 PRO A CA 1
ATOM 842 C C . PRO A 1 109 ? 10.085 -5.173 -31.863 1.00 54.03 109 PRO A C 1
ATOM 844 O O . PRO A 1 109 ? 9.103 -5.898 -32.049 1.00 54.03 109 PRO A O 1
ATOM 847 N N . ALA A 1 110 ? 11.150 -5.583 -31.172 1.00 53.28 110 ALA A N 1
ATOM 848 C CA . ALA A 1 110 ? 11.197 -6.862 -30.488 1.00 53.28 110 ALA A CA 1
ATOM 849 C C . ALA A 1 110 ? 10.216 -6.821 -29.305 1.00 53.28 110 ALA A C 1
ATOM 851 O O . ALA A 1 110 ? 10.514 -6.302 -28.230 1.00 53.28 110 ALA A O 1
ATOM 852 N N . ARG A 1 111 ? 9.012 -7.373 -29.497 1.00 55.38 111 ARG A N 1
ATOM 853 C CA . ARG A 1 111 ? 8.009 -7.492 -28.428 1.00 55.38 111 ARG A CA 1
ATOM 854 C C . ARG A 1 111 ? 8.471 -8.526 -27.403 1.00 55.38 111 ARG A C 1
ATOM 856 O O . ARG A 1 111 ? 8.171 -9.713 -27.519 1.00 55.38 111 ARG A O 1
ATOM 863 N N . VAL A 1 112 ? 9.217 -8.094 -26.392 1.00 56.38 112 VAL A N 1
ATOM 864 C CA . VAL A 1 112 ? 9.568 -8.948 -25.252 1.00 56.38 112 VAL A CA 1
ATOM 865 C C . VAL A 1 112 ? 8.402 -8.979 -24.273 1.00 56.38 112 VAL A C 1
ATOM 867 O O . VAL A 1 112 ? 8.356 -8.224 -23.307 1.00 56.38 112 VAL A O 1
ATOM 870 N N . LYS A 1 113 ? 7.461 -9.892 -24.516 1.00 56.25 113 LYS A N 1
ATOM 871 C CA . LYS A 1 113 ? 6.282 -10.062 -23.667 1.00 56.25 113 LYS A CA 1
ATOM 872 C C . LYS A 1 113 ? 6.681 -10.652 -22.312 1.00 56.25 113 LYS A C 1
ATOM 874 O O . LYS A 1 113 ? 7.049 -11.823 -22.227 1.00 56.25 113 LYS A O 1
ATOM 879 N N . LYS A 1 114 ? 6.548 -9.878 -21.234 1.00 58.66 114 LYS A N 1
ATOM 880 C CA . LYS A 1 114 ? 6.411 -10.429 -19.879 1.00 58.66 114 LYS A CA 1
ATOM 881 C C . LYS A 1 114 ? 4.933 -10.426 -19.536 1.00 58.66 114 LYS A C 1
ATOM 883 O O . LYS A 1 114 ? 4.319 -9.369 -19.484 1.00 58.66 114 LYS A O 1
ATOM 888 N N . ARG A 1 115 ? 4.360 -11.608 -19.301 1.00 52.56 115 ARG A N 1
ATOM 889 C CA . ARG A 1 115 ? 3.056 -11.704 -18.645 1.00 52.56 115 ARG A CA 1
ATOM 890 C C . ARG A 1 115 ? 3.284 -11.371 -17.179 1.00 52.56 115 ARG A C 1
ATOM 892 O O . ARG A 1 115 ? 3.718 -12.222 -16.408 1.00 52.56 115 ARG A O 1
ATOM 899 N N . CYS A 1 116 ? 3.041 -10.121 -16.826 1.00 49.72 116 CYS A N 1
ATOM 900 C CA . CYS A 1 116 ? 2.849 -9.738 -15.444 1.00 49.72 116 CYS A CA 1
ATOM 901 C C . CYS A 1 116 ? 1.566 -10.412 -14.957 1.00 49.72 116 CYS A C 1
ATOM 903 O O . CYS A 1 116 ? 0.473 -10.079 -15.409 1.00 49.72 116 CYS A O 1
ATOM 905 N N . VAL A 1 117 ? 1.701 -11.429 -14.113 1.00 49.62 117 VAL A N 1
ATOM 906 C CA . VAL A 1 117 ? 0.634 -11.745 -13.170 1.00 49.62 117 VAL A CA 1
ATOM 907 C C . VAL A 1 117 ? 0.884 -10.728 -12.066 1.00 49.62 117 VAL A C 1
ATOM 909 O O . VAL A 1 117 ? 1.945 -10.791 -11.441 1.00 49.62 117 VAL A O 1
ATOM 912 N N . GLY A 1 118 ? 0.025 -9.712 -11.932 1.00 51.12 118 GLY A N 1
ATOM 913 C CA . GLY A 1 118 ? 0.040 -8.886 -10.726 1.00 51.12 118 GLY A CA 1
ATOM 914 C C . GLY A 1 118 ? 0.067 -9.833 -9.529 1.00 51.12 118 GLY A C 1
ATOM 915 O O . GLY A 1 118 ? -0.536 -10.910 -9.603 1.00 51.12 118 GLY A O 1
ATOM 916 N N . GLY A 1 119 ? 0.843 -9.510 -8.491 1.00 56.31 119 GLY A N 1
ATOM 917 C CA . GLY A 1 119 ? 0.749 -10.279 -7.249 1.00 56.31 119 GLY A CA 1
ATOM 918 C C . GLY A 1 119 ? -0.728 -10.409 -6.885 1.00 56.31 119 GLY A C 1
ATOM 919 O O . GLY A 1 119 ? -1.484 -9.465 -7.122 1.00 56.31 119 GLY A O 1
ATOM 920 N N . GLU A 1 120 ? -1.153 -11.587 -6.431 1.00 67.12 120 GLU A N 1
ATOM 921 C CA . GLU A 1 120 ? -2.516 -11.761 -5.932 1.00 67.12 120 GLU A CA 1
ATOM 922 C C . GLU A 1 120 ? -2.785 -10.622 -4.949 1.00 67.12 120 GLU A C 1
ATOM 924 O O . GLU A 1 120 ? -2.022 -10.444 -3.994 1.00 67.12 120 GLU A O 1
ATOM 929 N N . ARG A 1 121 ? -3.778 -9.779 -5.262 1.00 79.06 121 ARG A N 1
ATOM 930 C CA . ARG A 1 121 ? -4.158 -8.687 -4.370 1.00 79.06 121 ARG A CA 1
ATOM 931 C C . ARG A 1 121 ? -4.462 -9.317 -3.015 1.00 79.06 121 ARG A C 1
ATOM 933 O O . ARG A 1 121 ? -5.096 -10.379 -2.998 1.00 79.06 121 ARG A O 1
ATOM 940 N N . PRO A 1 122 ? -4.022 -8.713 -1.901 1.00 88.00 122 PRO A N 1
ATOM 941 C CA . PRO A 1 122 ? -4.438 -9.189 -0.596 1.00 88.00 122 PRO A CA 1
ATOM 942 C C . PRO A 1 122 ? -5.959 -9.361 -0.571 1.00 88.00 122 PRO A C 1
ATOM 944 O O . PRO A 1 122 ? -6.687 -8.544 -1.131 1.00 88.00 122 PRO A O 1
ATOM 947 N N . ALA A 1 123 ? -6.451 -10.430 0.054 1.00 92.06 123 ALA A N 1
ATOM 948 C CA . ALA A 1 123 ? -7.888 -10.720 0.072 1.00 92.06 123 ALA A CA 1
ATOM 949 C C . ALA A 1 123 ? -8.721 -9.570 0.671 1.00 92.06 123 ALA A C 1
ATOM 951 O O . ALA A 1 123 ? -9.912 -9.476 0.418 1.00 92.06 123 ALA A O 1
ATOM 952 N N . ASN A 1 124 ? -8.078 -8.703 1.448 1.00 96.69 124 ASN A N 1
ATOM 953 C CA . ASN A 1 124 ? -8.630 -7.516 2.078 1.00 96.69 124 ASN A CA 1
ATOM 954 C C . ASN A 1 124 ? -8.118 -6.208 1.460 1.00 96.69 124 ASN A C 1
ATOM 956 O O . ASN A 1 124 ? -7.937 -5.221 2.172 1.00 96.69 124 ASN A O 1
ATOM 960 N N . ASP A 1 125 ? -7.847 -6.222 0.155 1.00 93.44 125 ASP A N 1
ATOM 961 C CA . ASP A 1 125 ? -7.499 -5.035 -0.631 1.00 93.44 125 ASP A CA 1
ATOM 962 C C . ASP A 1 125 ? -8.643 -4.016 -0.627 1.00 93.44 125 ASP A C 1
ATOM 964 O O . ASP A 1 125 ? -8.423 -2.852 -0.343 1.00 93.44 125 ASP A O 1
ATOM 968 N N . ALA A 1 126 ? -9.883 -4.458 -0.855 1.00 92.56 126 ALA A N 1
ATOM 969 C CA . ALA A 1 126 ? -11.040 -3.570 -0.839 1.00 92.56 126 ALA A CA 1
ATOM 970 C C . ALA A 1 126 ? -11.624 -3.414 0.572 1.00 92.56 126 ALA A C 1
ATOM 972 O O . ALA A 1 126 ? -11.735 -4.383 1.327 1.00 92.56 126 ALA A O 1
ATOM 973 N N . CYS A 1 127 ? -12.123 -2.215 0.894 1.00 96.31 127 CYS A N 1
ATOM 974 C CA . CYS A 1 127 ? -12.817 -1.950 2.162 1.00 96.31 127 CYS A CA 1
ATOM 975 C C . CYS A 1 127 ? -13.962 -2.942 2.438 1.00 96.31 127 CYS A C 1
ATOM 977 O O . CYS A 1 127 ? -14.112 -3.419 3.563 1.00 96.31 127 CYS A O 1
ATOM 979 N N . ALA A 1 128 ? -14.743 -3.310 1.417 1.00 95.56 128 ALA A N 1
ATOM 980 C CA . ALA A 1 128 ? -15.842 -4.269 1.563 1.00 95.56 128 ALA A CA 1
ATOM 981 C C . ALA A 1 128 ? -15.369 -5.656 2.048 1.00 95.56 128 ALA A C 1
ATOM 983 O O . ALA A 1 128 ? -16.101 -6.347 2.762 1.00 95.56 128 ALA A O 1
ATOM 984 N N . ASP A 1 129 ? -14.123 -6.013 1.732 1.00 96.00 129 ASP A N 1
ATOM 985 C CA . ASP A 1 129 ? -13.493 -7.291 2.058 1.00 96.00 129 ASP A CA 1
ATOM 986 C C . ASP A 1 129 ? -12.639 -7.221 3.340 1.00 96.00 129 ASP A C 1
ATOM 988 O O . ASP A 1 129 ? -11.854 -8.127 3.627 1.00 96.00 129 ASP A O 1
ATOM 992 N N . ALA A 1 130 ? -12.792 -6.162 4.152 1.00 98.00 130 ALA A N 1
ATOM 993 C CA . ALA A 1 130 ? -12.008 -5.980 5.371 1.00 98.00 130 ALA A CA 1
ATOM 994 C C . ALA A 1 130 ? -12.085 -7.198 6.305 1.00 98.00 130 ALA A C 1
ATOM 996 O O . ALA A 1 130 ? -13.176 -7.640 6.692 1.00 98.00 130 ALA A O 1
ATOM 997 N N . VAL A 1 131 ? -10.922 -7.692 6.741 1.00 98.56 131 VAL A N 1
ATOM 998 C CA . VAL A 1 131 ? -10.849 -8.866 7.622 1.00 98.56 131 VAL A CA 1
ATOM 999 C C . VAL A 1 131 ? -11.350 -8.503 9.024 1.00 98.56 131 VAL A C 1
ATOM 1001 O O . VAL A 1 131 ? -10.828 -7.563 9.632 1.00 98.56 131 VAL A O 1
ATOM 1004 N N . PRO A 1 132 ? -12.327 -9.235 9.590 1.00 98.12 132 PRO A N 1
ATOM 1005 C CA . PRO A 1 132 ? -12.757 -9.013 10.963 1.00 98.12 132 PRO A CA 1
ATOM 1006 C C . PRO A 1 132 ? -11.671 -9.435 11.960 1.00 98.12 132 PRO A C 1
ATOM 1008 O O . PRO A 1 132 ? -11.118 -10.530 11.867 1.00 98.12 132 PRO A O 1
ATOM 1011 N N . LEU A 1 133 ? -11.402 -8.582 12.946 1.00 97.94 133 LEU A N 1
ATOM 1012 C CA . LEU A 1 133 ? -10.472 -8.848 14.040 1.00 97.94 133 LEU A CA 1
ATOM 1013 C C . LEU A 1 133 ? -11.214 -9.066 15.361 1.00 97.94 133 LEU A C 1
ATOM 1015 O O . LEU A 1 133 ? -12.192 -8.386 15.668 1.00 97.94 133 LEU A O 1
ATOM 1019 N N . THR A 1 134 ? -10.695 -9.983 16.175 1.00 96.00 134 THR A N 1
ATOM 1020 C CA . THR A 1 134 ? -11.105 -10.192 17.571 1.00 96.00 134 THR A CA 1
ATOM 1021 C C . THR A 1 134 ? -10.025 -9.665 18.508 1.00 96.00 134 THR A C 1
ATOM 1023 O O . THR A 1 134 ? -8.849 -9.940 18.292 1.00 96.00 134 THR A O 1
ATOM 1026 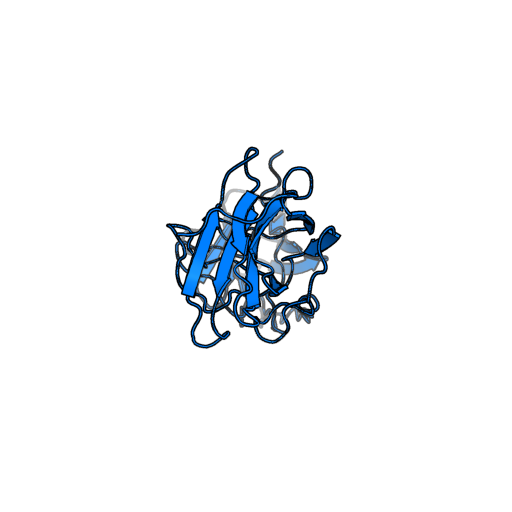N N . VAL A 1 135 ? -10.392 -8.928 19.557 1.00 95.56 135 VAL A N 1
ATOM 1027 C CA . VAL A 1 135 ? -9.420 -8.320 20.484 1.00 95.56 135 VAL A CA 1
ATOM 1028 C C . VAL A 1 135 ? -9.219 -9.203 21.727 1.00 95.56 135 VAL A C 1
ATOM 1030 O O . VAL A 1 135 ? -10.217 -9.594 22.333 1.00 95.56 135 VAL A O 1
ATOM 1033 N N . PRO A 1 136 ? -7.974 -9.478 22.175 1.00 97.06 136 PRO A N 1
ATOM 1034 C CA . PRO A 1 136 ? -6.701 -9.086 21.568 1.00 97.06 136 PRO A CA 1
ATOM 1035 C C . PRO A 1 136 ? -6.278 -10.019 20.426 1.00 97.06 136 PRO A C 1
ATOM 1037 O O . PRO A 1 136 ? -6.599 -11.205 20.433 1.00 97.06 136 PRO A O 1
ATOM 1040 N N . THR A 1 137 ? -5.495 -9.502 19.479 1.00 97.94 137 THR A N 1
ATOM 1041 C CA . THR A 1 137 ? -4.916 -10.319 18.404 1.00 97.94 137 THR A CA 1
ATOM 1042 C C . THR A 1 137 ? -3.596 -9.761 17.879 1.00 97.94 137 THR A C 1
ATOM 1044 O O . THR A 1 137 ? -3.292 -8.574 18.043 1.00 97.94 137 THR A O 1
ATOM 1047 N N . VAL A 1 138 ? -2.821 -10.644 17.250 1.00 97.69 138 VAL A N 1
ATOM 1048 C CA . VAL A 1 138 ? -1.681 -10.314 16.395 1.00 97.69 138 VAL A CA 1
ATOM 1049 C C . VAL A 1 138 ? -1.891 -11.018 15.058 1.00 97.69 138 VAL A C 1
ATOM 1051 O O . VAL A 1 138 ? -2.088 -12.232 15.034 1.00 97.69 138 VAL A O 1
ATOM 1054 N N . VAL A 1 139 ? -1.868 -10.267 13.959 1.00 97.44 139 VAL A N 1
ATOM 1055 C CA . VAL A 1 139 ? -2.080 -10.791 12.604 1.00 97.44 139 VAL A CA 1
ATOM 1056 C C . VAL A 1 139 ? -0.969 -10.293 11.692 1.00 97.44 139 VAL A C 1
ATOM 1058 O O . VAL A 1 139 ? -0.754 -9.087 11.589 1.00 97.44 139 VAL A O 1
ATOM 1061 N N . SER A 1 140 ? -0.294 -11.214 11.009 1.00 96.31 140 SER A N 1
ATOM 1062 C CA . SER A 1 140 ? 0.646 -10.874 9.941 1.00 96.31 140 SER A CA 1
ATOM 1063 C C . SER A 1 140 ? -0.110 -10.560 8.651 1.00 96.31 140 SER A C 1
ATOM 1065 O O . SER A 1 140 ? -1.061 -11.259 8.291 1.00 96.31 140 SER A O 1
ATOM 1067 N N . GLY A 1 141 ? 0.318 -9.519 7.946 1.00 94.25 141 GLY A N 1
ATOM 1068 C CA . GLY A 1 141 ? -0.284 -9.068 6.697 1.00 94.25 141 GLY A CA 1
ATOM 1069 C C . GLY A 1 141 ? 0.736 -8.429 5.761 1.00 94.25 141 GLY A C 1
ATOM 1070 O O . GLY A 1 141 ? 1.921 -8.315 6.078 1.00 94.25 141 GLY A O 1
ATOM 1071 N N . THR A 1 142 ? 0.277 -8.027 4.577 1.00 91.12 142 THR A N 1
ATOM 1072 C CA . THR A 1 142 ? 1.115 -7.345 3.588 1.00 91.12 142 THR A CA 1
ATOM 1073 C C . THR A 1 142 ? 0.302 -6.345 2.779 1.00 91.12 142 THR A C 1
ATOM 1075 O O . THR A 1 142 ? -0.837 -6.624 2.416 1.00 91.12 142 THR A O 1
ATOM 1078 N N . THR A 1 143 ? 0.894 -5.188 2.481 1.00 90.94 143 THR A N 1
ATOM 1079 C CA . THR A 1 143 ? 0.360 -4.227 1.497 1.00 90.94 143 THR A CA 1
ATOM 1080 C C . THR A 1 143 ? 0.965 -4.431 0.106 1.00 90.94 143 THR A C 1
ATOM 1082 O O . THR A 1 143 ? 0.677 -3.689 -0.833 1.00 90.94 143 THR A O 1
ATOM 1085 N N . ILE A 1 144 ? 1.835 -5.434 -0.068 1.00 81.56 144 ILE A N 1
ATOM 1086 C CA . ILE A 1 144 ? 2.421 -5.748 -1.372 1.00 81.56 144 ILE A CA 1
ATOM 1087 C C . ILE A 1 144 ? 1.323 -6.278 -2.299 1.00 81.56 144 ILE A C 1
ATOM 1089 O O . ILE A 1 144 ? 0.704 -7.296 -2.021 1.00 81.56 144 ILE A O 1
ATOM 1093 N N . GLY A 1 145 ? 1.134 -5.610 -3.438 1.00 77.75 145 GLY A N 1
ATOM 1094 C CA . GLY A 1 145 ? 0.121 -5.985 -4.430 1.00 77.75 145 GLY A CA 1
ATOM 1095 C C . GLY A 1 145 ? -1.256 -5.374 -4.176 1.00 77.75 145 GLY A C 1
ATOM 1096 O O . GLY A 1 145 ? -2.120 -5.512 -5.038 1.00 77.75 145 GLY A O 1
ATOM 1097 N N . ALA A 1 146 ? -1.436 -4.671 -3.054 1.00 85.06 146 ALA A N 1
ATOM 1098 C CA . ALA A 1 146 ? -2.630 -3.885 -2.796 1.00 85.06 146 ALA A CA 1
ATOM 1099 C C . ALA A 1 146 ? -2.750 -2.683 -3.749 1.00 85.06 146 ALA A C 1
ATOM 1101 O O . ALA A 1 146 ? -1.785 -2.274 -4.412 1.00 85.06 146 ALA A O 1
ATOM 1102 N N . THR A 1 147 ? -3.941 -2.107 -3.799 1.00 83.81 147 THR A N 1
ATOM 1103 C CA . THR A 1 147 ? -4.284 -0.896 -4.531 1.00 83.81 147 THR A CA 1
ATOM 1104 C C . THR A 1 147 ? -4.507 0.269 -3.577 1.00 83.81 147 THR A C 1
ATOM 1106 O O . THR A 1 147 ? -4.496 0.118 -2.359 1.00 83.81 147 THR A O 1
ATOM 1109 N N . VAL A 1 148 ? -4.593 1.473 -4.141 1.00 86.06 148 VAL A N 1
ATOM 1110 C CA . VAL A 1 148 ? -4.894 2.677 -3.364 1.00 86.06 148 VAL A CA 1
ATOM 1111 C C . VAL A 1 148 ? -6.393 2.868 -3.377 1.00 86.06 148 VAL A C 1
ATOM 1113 O O . VAL A 1 148 ? -6.980 3.091 -4.437 1.00 86.06 148 VAL A O 1
ATOM 1116 N N . ASP A 1 149 ? -6.997 2.762 -2.202 1.00 85.31 149 ASP A N 1
ATOM 1117 C CA . ASP A 1 149 ? -8.435 2.900 -2.043 1.00 85.31 149 ASP A CA 1
ATOM 1118 C C . ASP A 1 149 ? -8.897 4.353 -2.062 1.00 85.31 149 ASP A C 1
ATOM 1120 O O . ASP A 1 149 ? -8.166 5.288 -1.731 1.00 85.31 149 ASP A O 1
ATOM 1124 N N . PHE A 1 150 ? -10.175 4.546 -2.368 1.00 84.31 150 PHE A N 1
ATOM 1125 C CA . PHE A 1 150 ? -10.832 5.825 -2.156 1.00 84.31 150 PHE A CA 1
ATOM 1126 C C . PHE A 1 150 ? -11.289 5.933 -0.693 1.00 84.31 150 PHE A C 1
ATOM 1128 O O . PHE A 1 150 ? -12.379 5.495 -0.336 1.00 84.31 150 PHE A O 1
ATOM 1135 N N . ALA A 1 151 ? -10.446 6.518 0.160 1.00 90.88 151 ALA A N 1
ATOM 1136 C CA . ALA A 1 151 ? -10.793 6.864 1.540 1.00 90.88 151 ALA A CA 1
ATOM 1137 C C . ALA A 1 151 ? -10.420 8.327 1.821 1.00 90.88 151 ALA A C 1
ATOM 1139 O O . ALA A 1 151 ? -9.403 8.799 1.302 1.00 90.88 151 ALA A O 1
ATOM 1140 N N . PRO A 1 152 ? -11.212 9.062 2.621 1.00 93.19 152 PRO A N 1
ATOM 1141 C CA . PRO A 1 152 ? -10.915 10.457 2.911 1.00 93.19 152 PRO A CA 1
ATOM 1142 C C . PRO A 1 152 ? -9.637 10.585 3.742 1.00 93.19 152 PRO A C 1
ATOM 1144 O O . PRO A 1 152 ? -9.301 9.701 4.536 1.00 93.19 152 PRO A O 1
ATOM 1147 N N . GLU A 1 153 ? -8.955 11.722 3.608 1.00 94.88 153 GLU A N 1
ATOM 1148 C CA . GLU A 1 153 ? -7.880 12.098 4.525 1.00 94.88 153 GLU A CA 1
ATOM 1149 C C . GLU A 1 153 ? -8.375 12.001 5.973 1.00 94.88 153 GLU A C 1
ATOM 1151 O O . GLU A 1 153 ? -9.487 12.428 6.302 1.00 94.88 153 GLU A O 1
ATOM 1156 N N . CYS A 1 154 ? -7.536 11.457 6.852 1.00 96.94 154 CYS A N 1
ATOM 1157 C CA . CYS A 1 154 ? -7.863 11.346 8.260 1.00 96.94 154 CYS A CA 1
ATOM 1158 C C . CYS A 1 154 ? -6.774 11.985 9.116 1.00 96.94 154 CYS A C 1
ATOM 1160 O O . CYS A 1 154 ? -5.630 11.551 9.101 1.00 96.94 154 CYS A O 1
ATOM 1162 N N . ARG A 1 155 ? -7.123 13.044 9.861 1.00 95.94 155 ARG A N 1
ATOM 1163 C CA . ARG A 1 155 ? -6.223 13.748 10.801 1.00 95.94 155 ARG A CA 1
ATOM 1164 C C . ARG A 1 155 ? -4.846 14.122 10.206 1.00 95.94 155 ARG A C 1
ATOM 1166 O O . ARG A 1 155 ? -3.835 13.988 10.888 1.00 95.94 155 ARG A O 1
ATOM 1173 N N . GLY A 1 156 ? -4.785 14.586 8.954 1.00 93.69 156 GLY A N 1
ATOM 1174 C CA . GLY A 1 156 ? -3.519 14.941 8.293 1.00 93.69 156 GLY A CA 1
ATOM 1175 C C . GLY A 1 156 ? -2.800 13.777 7.603 1.00 93.69 156 GLY A C 1
ATOM 1176 O O . GLY A 1 156 ? -1.781 13.992 6.948 1.00 93.69 156 GLY A O 1
ATOM 1177 N N . VAL A 1 157 ? -3.309 12.548 7.727 1.00 95.50 157 VAL A N 1
ATOM 1178 C CA . VAL A 1 157 ? -2.796 11.366 7.030 1.00 95.50 157 VAL A CA 1
ATOM 1179 C C . VAL A 1 157 ? -3.570 11.188 5.723 1.00 95.50 157 VAL A C 1
ATOM 1181 O O . VAL A 1 157 ? -4.763 10.876 5.729 1.00 95.50 157 VAL A O 1
ATOM 1184 N N . GLN A 1 158 ? -2.877 11.404 4.604 1.00 90.31 158 GLN A N 1
ATOM 1185 C CA . GLN A 1 158 ? -3.403 11.181 3.254 1.00 90.31 158 GLN A CA 1
ATOM 1186 C C . GLN A 1 158 ? -3.522 9.686 2.962 1.00 90.31 158 GLN A C 1
ATOM 1188 O O . GLN A 1 158 ? -2.659 8.914 3.375 1.00 90.31 158 GLN A O 1
ATOM 1193 N N . ASN A 1 159 ? -4.545 9.293 2.205 1.00 87.38 159 ASN A N 1
ATOM 1194 C CA . ASN A 1 159 ? -4.644 7.950 1.640 1.00 87.38 159 ASN A CA 1
ATOM 1195 C C . ASN A 1 159 ? -4.179 7.965 0.176 1.00 87.38 159 ASN A C 1
ATOM 1197 O O . ASN A 1 159 ? -4.979 7.990 -0.754 1.00 87.38 159 ASN A O 1
ATOM 1201 N N . ASP A 1 160 ? -2.866 8.042 -0.017 1.00 83.50 160 ASP A N 1
ATOM 1202 C CA . ASP A 1 160 ? -2.221 8.140 -1.331 1.00 83.50 160 ASP A CA 1
ATOM 1203 C C . ASP A 1 160 ? -1.280 6.956 -1.601 1.00 83.50 160 ASP A C 1
ATOM 1205 O O . ASP A 1 160 ? -0.318 7.066 -2.369 1.00 83.50 160 ASP A O 1
ATOM 1209 N N . SER A 1 161 ? -1.506 5.843 -0.902 1.00 86.19 161 SER A N 1
ATOM 1210 C CA . SER A 1 161 ? -0.602 4.700 -0.859 1.00 86.19 161 SER A CA 1
ATOM 1211 C C . SER A 1 161 ? -1.381 3.381 -0.779 1.00 86.19 161 SER A C 1
ATOM 1213 O O . SER A 1 161 ? -2.491 3.374 -0.251 1.00 86.19 161 SER A O 1
ATOM 1215 N N . PRO A 1 162 ? -0.834 2.264 -1.300 1.00 85.75 162 PRO A N 1
ATOM 1216 C CA . PRO A 1 162 ? -1.508 0.972 -1.239 1.00 85.75 162 PRO A CA 1
ATOM 1217 C C . PRO A 1 162 ? -1.805 0.531 0.191 1.00 85.75 162 PRO A C 1
ATOM 1219 O O . PRO A 1 162 ? -0.941 0.658 1.067 1.00 85.75 162 PRO A O 1
ATOM 1222 N N . GLY A 1 163 ? -2.993 -0.025 0.415 1.00 93.88 163 GLY A N 1
ATOM 1223 C CA . GLY A 1 163 ? -3.432 -0.387 1.753 1.00 93.88 163 GLY A CA 1
ATOM 1224 C C . GLY A 1 163 ? -4.304 -1.630 1.804 1.00 93.88 163 GLY A C 1
ATOM 1225 O O . GLY A 1 163 ? -4.771 -2.131 0.794 1.00 93.88 163 GLY A O 1
ATOM 1226 N N . VAL A 1 164 ? -4.466 -2.163 3.009 1.00 97.44 164 VAL A N 1
ATOM 1227 C CA . VAL A 1 164 ? -5.346 -3.302 3.271 1.00 97.44 164 VAL A CA 1
ATOM 1228 C C . VAL A 1 164 ? -6.232 -3.025 4.474 1.00 97.44 164 VAL A C 1
ATOM 1230 O O . VAL A 1 164 ? -5.839 -2.319 5.410 1.00 97.44 164 VAL A O 1
ATOM 1233 N N . TRP A 1 165 ? -7.424 -3.611 4.463 1.00 98.62 165 TRP A N 1
ATOM 1234 C CA . TRP A 1 165 ? -8.480 -3.290 5.410 1.00 98.62 165 TRP A CA 1
ATOM 1235 C C . TRP A 1 165 ? -8.696 -4.374 6.457 1.00 98.62 165 TRP A C 1
ATOM 1237 O O . TRP A 1 165 ? -8.738 -5.577 6.184 1.00 98.62 165 TRP A O 1
ATOM 1247 N N . TYR A 1 166 ? -8.919 -3.922 7.681 1.00 98.75 166 TYR A N 1
ATOM 1248 C CA . TYR A 1 166 ? -9.412 -4.724 8.788 1.00 98.75 166 TYR A CA 1
ATOM 1249 C C . TYR A 1 166 ? -10.636 -4.050 9.387 1.00 98.75 166 TYR A C 1
ATOM 1251 O O . TYR A 1 166 ? -10.854 -2.852 9.203 1.00 98.75 166 TYR A O 1
ATOM 1259 N N . ARG A 1 167 ? -11.444 -4.804 10.125 1.00 98.12 167 ARG A N 1
ATOM 1260 C CA . ARG A 1 167 ? -12.578 -4.234 10.848 1.00 98.12 167 ARG A CA 1
ATOM 1261 C C . ARG A 1 167 ? -12.720 -4.808 12.241 1.00 98.12 167 ARG A C 1
ATOM 1263 O O . ARG A 1 167 ? -12.391 -5.966 12.485 1.00 98.12 167 ARG A O 1
ATOM 1270 N N . VAL A 1 168 ? -13.265 -4.006 13.141 1.00 97.75 168 VAL A N 1
ATOM 1271 C CA . VAL A 1 168 ? -13.582 -4.419 14.507 1.00 97.75 168 VAL A CA 1
ATOM 1272 C C . VAL A 1 168 ? -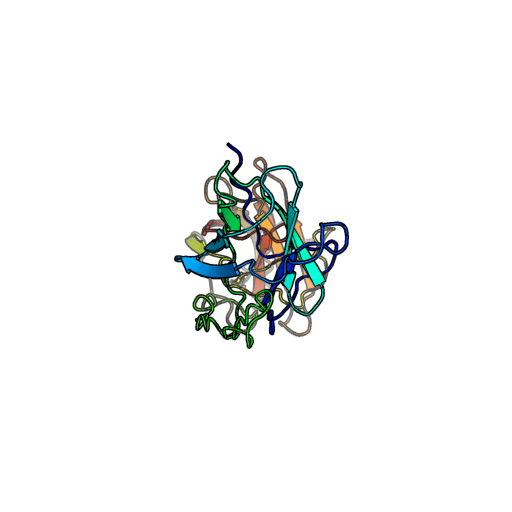14.896 -3.784 14.950 1.00 97.75 168 VAL A C 1
ATOM 1274 O O . VAL A 1 168 ? -15.258 -2.705 14.485 1.00 97.75 168 VAL A O 1
ATOM 1277 N N . VAL A 1 169 ? -15.633 -4.465 15.823 1.00 96.75 169 VAL A N 1
ATOM 1278 C CA . VAL A 1 169 ? -16.871 -3.943 16.417 1.00 96.75 169 VAL A CA 1
ATOM 1279 C C . VAL A 1 169 ? -16.535 -3.300 17.757 1.00 96.75 169 VAL A C 1
ATOM 1281 O O . VAL A 1 169 ? -15.842 -3.913 18.568 1.00 96.75 169 VAL A O 1
ATOM 1284 N N . GLY A 1 170 ? -17.007 -2.074 17.983 1.00 95.00 170 GLY A N 1
ATOM 1285 C CA . GLY A 1 170 ? -16.777 -1.360 19.235 1.00 95.00 170 GLY A CA 1
ATOM 1286 C C . GLY A 1 170 ? -17.522 -1.965 20.427 1.00 95.00 170 GLY A C 1
ATOM 1287 O O . GLY A 1 170 ? -18.570 -2.594 20.286 1.00 95.00 170 GLY A O 1
ATOM 1288 N N . ASN A 1 171 ? -16.959 -1.780 21.620 1.00 94.19 171 ASN A N 1
ATOM 1289 C CA . ASN A 1 171 ? -17.470 -2.319 22.886 1.00 94.19 171 ASN A CA 1
ATOM 1290 C C . ASN A 1 171 ? -17.256 -1.359 24.074 1.00 94.19 171 ASN A C 1
ATOM 1292 O O . ASN A 1 171 ? -17.108 -1.804 25.211 1.00 94.19 171 ASN A O 1
ATOM 1296 N N . ASN A 1 172 ? -17.210 -0.054 23.796 1.00 94.31 172 ASN A N 1
ATOM 1297 C CA . ASN A 1 172 ? -16.957 1.033 24.747 1.00 94.31 172 ASN A CA 1
ATOM 1298 C C . ASN A 1 172 ? -15.583 0.982 25.430 1.00 94.31 172 ASN A C 1
ATOM 1300 O O . ASN A 1 172 ? -15.415 1.544 26.508 1.00 94.31 172 ASN A O 1
ATOM 1304 N N . ARG A 1 173 ? -14.584 0.336 24.820 1.00 95.25 173 ARG A N 1
ATOM 1305 C CA . ARG A 1 173 ? -13.205 0.301 25.332 1.00 95.25 173 ARG A CA 1
ATOM 1306 C C . ARG A 1 173 ? -12.260 1.034 24.398 1.00 95.25 173 ARG A C 1
ATOM 1308 O O . ARG A 1 173 ? -12.518 1.191 23.206 1.00 95.25 173 ARG A O 1
ATOM 1315 N N . GLU A 1 174 ? -11.142 1.471 24.957 1.00 96.56 174 GLU A N 1
ATOM 1316 C CA . GLU A 1 174 ? -10.075 2.084 24.187 1.00 96.56 174 GLU A CA 1
ATOM 1317 C C . GLU A 1 174 ? -9.275 0.993 23.479 1.00 96.56 174 GLU A C 1
ATOM 1319 O O . GLU A 1 174 ? -8.764 0.072 24.117 1.00 96.56 174 GLU A O 1
ATOM 1324 N N . TYR A 1 175 ? -9.196 1.073 22.155 1.00 97.94 175 TYR A N 1
ATOM 1325 C CA . TYR A 1 175 ? -8.448 0.152 21.312 1.00 97.94 175 TYR A CA 1
ATOM 1326 C C . TYR A 1 175 ? -7.131 0.781 20.897 1.00 97.94 175 TYR A C 1
ATOM 1328 O O . TYR A 1 175 ? -7.089 1.940 20.495 1.00 97.94 175 TYR A O 1
ATOM 1336 N N . THR A 1 176 ? -6.073 -0.024 20.927 1.00 98.56 176 THR A N 1
ATOM 1337 C CA . THR A 1 176 ? -4.756 0.337 20.403 1.00 98.56 176 THR A CA 1
ATOM 1338 C C . THR A 1 176 ? -4.402 -0.607 19.267 1.00 98.56 176 THR A C 1
ATOM 1340 O O . THR A 1 176 ? -4.291 -1.817 19.483 1.00 98.56 176 THR A O 1
ATOM 1343 N N . VAL A 1 177 ? -4.210 -0.040 18.075 1.00 98.69 177 VAL A N 1
ATOM 1344 C CA . VAL A 1 177 ? -3.680 -0.726 16.890 1.00 98.69 177 VAL A CA 1
ATOM 1345 C C . VAL A 1 177 ? -2.231 -0.294 16.729 1.00 98.69 177 VAL A C 1
ATOM 1347 O O . VAL A 1 177 ? -1.959 0.897 16.589 1.00 98.69 177 VAL A O 1
ATOM 1350 N N . SER A 1 178 ? -1.304 -1.245 16.743 1.00 98.50 178 SER A N 1
ATOM 1351 C CA . SER A 1 178 ? 0.131 -0.985 16.652 1.00 98.50 178 SER A CA 1
ATOM 1352 C C . SER A 1 178 ? 0.773 -1.835 15.564 1.00 98.50 178 SER A C 1
ATOM 1354 O O . SER A 1 178 ? 0.516 -3.037 15.487 1.00 98.50 178 SER A O 1
ATOM 1356 N N . LEU A 1 179 ? 1.630 -1.208 14.758 1.00 98.12 179 LEU A N 1
ATOM 1357 C CA . LEU A 1 179 ? 2.534 -1.874 13.810 1.00 98.12 179 LEU A CA 1
ATOM 1358 C C . LEU A 1 179 ? 3.987 -1.870 14.316 1.00 98.12 179 LEU A C 1
ATOM 1360 O O . LEU A 1 179 ? 4.910 -2.249 13.591 1.00 98.12 179 LEU A O 1
ATOM 1364 N N . CYS A 1 180 ? 4.198 -1.422 15.559 1.00 97.31 180 CYS A N 1
ATOM 1365 C CA . CYS A 1 180 ? 5.514 -1.283 16.164 1.00 97.31 180 CYS A CA 1
ATOM 1366 C C . CYS A 1 180 ? 6.248 -2.626 16.277 1.00 97.31 180 CYS A C 1
ATOM 1368 O O . CYS A 1 180 ? 5.725 -3.589 16.832 1.00 97.31 180 CYS A O 1
ATOM 1370 N N . GLY A 1 181 ? 7.486 -2.676 15.787 1.00 90.50 181 GLY A N 1
ATOM 1371 C CA . GLY A 1 181 ? 8.327 -3.870 15.715 1.00 90.50 181 GLY A CA 1
ATOM 1372 C C . GLY A 1 181 ? 7.941 -4.867 14.618 1.00 90.50 181 GLY A C 1
ATOM 1373 O O . GLY A 1 181 ? 8.692 -5.814 14.405 1.00 90.50 181 GLY A O 1
ATOM 1374 N N . GLY A 1 182 ? 6.819 -4.652 13.919 1.00 85.88 182 GLY A N 1
ATOM 1375 C CA . GLY A 1 182 ? 6.236 -5.619 12.987 1.00 85.88 182 GLY A CA 1
ATOM 1376 C C . GLY A 1 182 ? 6.438 -5.310 11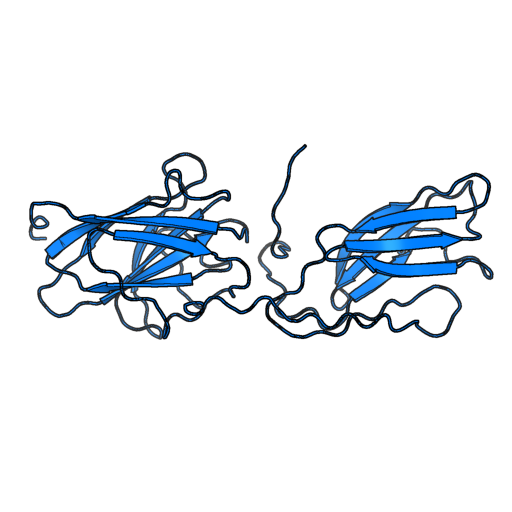.505 1.00 85.88 182 GLY A C 1
ATOM 1377 O O . GLY A 1 182 ? 6.213 -6.187 10.684 1.00 85.88 182 GLY A O 1
ATOM 1378 N N . ALA A 1 183 ? 6.842 -4.091 11.135 1.00 90.69 183 ALA A N 1
ATOM 1379 C CA . ALA A 1 183 ? 6.939 -3.666 9.735 1.00 90.69 183 ALA A CA 1
ATOM 1380 C C . ALA A 1 183 ? 8.373 -3.324 9.294 1.00 90.69 183 ALA A C 1
ATOM 1382 O O . ALA A 1 183 ? 9.259 -3.033 10.091 1.00 90.69 183 ALA A O 1
ATOM 1383 N N . SER A 1 184 ? 8.616 -3.311 7.986 1.00 79.81 184 SER A N 1
ATOM 1384 C CA . SER A 1 184 ? 9.928 -2.959 7.405 1.00 79.81 184 SER A CA 1
ATOM 1385 C C . SER A 1 184 ? 9.863 -1.758 6.454 1.00 79.81 184 SER A C 1
ATOM 1387 O O . SER A 1 184 ? 10.653 -1.663 5.512 1.00 79.81 184 SER A O 1
ATOM 1389 N N . TYR A 1 185 ? 8.852 -0.908 6.610 1.00 84.12 185 TYR A N 1
ATOM 1390 C CA . TYR A 1 185 ? 8.568 0.256 5.767 1.00 84.12 185 TYR A CA 1
ATOM 1391 C C . TYR A 1 185 ? 7.891 1.349 6.603 1.00 84.12 185 TYR A C 1
ATOM 1393 O O . TYR A 1 185 ? 7.504 1.091 7.746 1.00 84.12 185 TYR A O 1
ATOM 1401 N N . ARG A 1 186 ? 7.758 2.552 6.041 1.00 89.62 186 ARG A N 1
ATOM 1402 C CA . ARG A 1 186 ? 7.105 3.684 6.699 1.00 89.62 186 ARG A CA 1
ATOM 1403 C C . ARG A 1 186 ? 5.588 3.520 6.674 1.00 89.62 186 ARG A C 1
ATOM 1405 O O . ARG A 1 186 ? 4.937 3.820 5.674 1.00 89.62 186 ARG A O 1
ATOM 1412 N N . THR A 1 187 ? 5.025 2.999 7.757 1.00 96.44 187 THR A N 1
ATOM 1413 C CA . THR A 1 187 ? 3.600 2.652 7.816 1.00 96.44 187 THR A CA 1
ATOM 1414 C C . THR A 1 187 ? 2.724 3.881 8.047 1.00 96.44 187 THR A C 1
ATOM 1416 O O . THR A 1 187 ? 3.191 4.929 8.492 1.00 96.44 187 THR A O 1
ATOM 1419 N N . ALA A 1 188 ? 1.429 3.721 7.800 1.00 98.00 188 ALA A N 1
ATOM 1420 C CA . ALA A 1 188 ? 0.382 4.604 8.284 1.00 98.00 188 ALA A CA 1
ATOM 1421 C C . ALA A 1 188 ? -0.849 3.777 8.679 1.00 98.00 188 ALA A C 1
ATOM 1423 O O . ALA A 1 188 ? -1.128 2.736 8.082 1.00 98.00 188 ALA A O 1
ATOM 1424 N N . ILE A 1 189 ? -1.568 4.226 9.709 1.00 98.62 189 ILE A N 1
ATOM 1425 C CA . ILE A 1 189 ? -2.848 3.648 10.127 1.00 98.62 189 ILE A CA 1
ATOM 1426 C C . ILE A 1 189 ? -3.893 4.751 10.070 1.00 98.62 189 ILE A C 1
ATOM 1428 O O . ILE A 1 189 ? -3.708 5.793 10.702 1.00 98.62 189 ILE A O 1
ATOM 1432 N N . SER A 1 190 ? -4.998 4.495 9.377 1.00 98.56 190 SER A N 1
ATOM 1433 C CA . SER A 1 190 ? -6.194 5.338 9.413 1.00 98.56 190 SER A CA 1
ATOM 1434 C C . SER A 1 190 ? -7.379 4.512 9.901 1.00 98.56 190 SER A C 1
ATOM 1436 O O . SER A 1 190 ? -7.582 3.385 9.457 1.00 98.56 190 SER A O 1
ATOM 1438 N N . VAL A 1 191 ? -8.155 5.061 10.829 1.00 98.56 191 VAL A N 1
ATOM 1439 C CA . VAL A 1 191 ? -9.341 4.425 11.402 1.00 98.56 191 VAL A CA 1
ATOM 1440 C C . VAL A 1 191 ? -10.559 5.260 11.061 1.00 98.56 191 VAL A C 1
ATOM 1442 O O . VAL A 1 191 ? -10.578 6.476 11.266 1.00 98.56 191 VAL A O 1
ATOM 1445 N N . TYR A 1 192 ? -11.588 4.582 10.579 1.00 98.25 192 TYR A N 1
ATOM 1446 C CA . TYR A 1 192 ? -12.840 5.177 10.154 1.00 98.25 192 TYR A CA 1
ATOM 1447 C C . TYR A 1 192 ? -14.026 4.459 10.792 1.00 98.25 192 TYR A C 1
ATOM 1449 O O . TYR A 1 192 ? -13.927 3.304 11.198 1.00 98.25 192 TYR A O 1
ATOM 1457 N N . ARG A 1 193 ? -15.179 5.120 10.799 1.00 96.06 193 ARG A N 1
ATOM 1458 C CA . ARG A 1 193 ? -16.499 4.506 11.008 1.00 96.06 193 ARG A CA 1
ATOM 1459 C C . ARG A 1 193 ? -17.409 4.780 9.810 1.00 96.06 193 ARG A C 1
ATOM 1461 O O . ARG A 1 193 ? -17.004 5.455 8.865 1.00 96.06 193 ARG A O 1
ATOM 1468 N N . GLY A 1 194 ? -18.650 4.305 9.873 1.00 93.69 194 GLY A N 1
ATOM 1469 C CA . GLY A 1 194 ? -19.619 4.419 8.779 1.00 93.69 194 GLY A CA 1
ATOM 1470 C C . GLY A 1 194 ? -19.556 3.210 7.845 1.00 93.69 194 GLY A C 1
ATOM 1471 O O . GLY A 1 194 ? -19.164 2.123 8.269 1.00 93.69 194 GLY A O 1
ATOM 1472 N N . GLY A 1 195 ? -19.963 3.385 6.589 1.00 92.69 195 GLY A N 1
ATOM 1473 C CA . GLY A 1 195 ? -19.813 2.374 5.534 1.00 92.69 195 GLY A CA 1
ATOM 1474 C C . GLY A 1 195 ? -18.656 2.713 4.594 1.00 92.69 195 GLY A C 1
ATOM 1475 O O . GLY A 1 195 ? -18.204 3.854 4.578 1.00 92.69 195 GLY A O 1
ATOM 1476 N N . CYS A 1 196 ? -18.210 1.755 3.778 1.00 93.75 196 CYS A N 1
ATOM 1477 C CA . CYS A 1 196 ? -17.118 1.970 2.818 1.00 93.75 196 CYS A CA 1
ATOM 1478 C C . CYS A 1 196 ? -17.381 3.124 1.831 1.00 93.75 196 CYS A C 1
ATOM 1480 O O . CYS A 1 196 ? -16.446 3.823 1.457 1.00 93.75 196 CYS A O 1
ATOM 1482 N N . ASP A 1 197 ? -18.645 3.391 1.489 1.00 92.56 197 ASP A N 1
ATOM 1483 C CA . ASP A 1 197 ? -19.037 4.506 0.611 1.00 92.56 197 ASP A CA 1
ATOM 1484 C C . ASP A 1 197 ? -19.211 5.849 1.352 1.00 92.56 197 ASP A C 1
ATOM 1486 O O . ASP A 1 197 ? -19.528 6.873 0.749 1.00 92.56 197 ASP A O 1
ATOM 1490 N N . GLY A 1 198 ? -19.043 5.858 2.676 1.00 93.56 198 GLY A N 1
ATOM 1491 C CA . GLY A 1 198 ? -19.323 6.999 3.549 1.00 93.56 198 GLY A CA 1
ATOM 1492 C C . GLY A 1 198 ? -18.456 6.987 4.802 1.00 93.56 198 GLY A C 1
ATOM 1493 O O . GLY A 1 198 ? -18.969 7.138 5.913 1.00 93.56 198 GLY A O 1
ATOM 1494 N N . LEU A 1 199 ? -17.154 6.745 4.624 1.00 96.50 199 LEU A N 1
ATOM 1495 C CA . LEU A 1 199 ? -16.193 6.649 5.718 1.00 96.50 199 LEU A CA 1
ATOM 1496 C C . LEU A 1 199 ? -16.053 7.992 6.445 1.00 96.50 199 LEU A C 1
ATOM 1498 O O . LEU A 1 199 ? -15.816 9.034 5.834 1.00 96.50 199 LEU A O 1
ATOM 1502 N N . VAL A 1 200 ? -16.146 7.955 7.772 1.00 97.12 200 VAL A N 1
ATOM 1503 C CA . VAL A 1 200 ? -15.926 9.105 8.655 1.00 97.12 200 VAL A CA 1
ATOM 1504 C C . VAL A 1 200 ? -14.657 8.867 9.457 1.00 97.12 200 VAL A C 1
ATOM 1506 O O . VAL A 1 200 ? -14.537 7.845 10.126 1.00 97.12 200 VAL A O 1
ATOM 1509 N N . CYS A 1 201 ? -13.709 9.800 9.377 1.00 97.88 201 CYS A N 1
ATOM 1510 C CA . CYS A 1 201 ? -12.427 9.710 10.072 1.00 97.88 201 CYS A CA 1
ATOM 1511 C C . CYS A 1 201 ? -12.596 9.736 11.597 1.00 97.88 201 CYS A C 1
ATOM 1513 O O . CYS A 1 201 ? -13.132 10.697 12.152 1.00 97.88 201 CYS A O 1
ATOM 1515 N N . GLU A 1 202 ? -12.050 8.722 12.264 1.00 97.75 202 GLU A N 1
ATOM 1516 C CA . GLU A 1 202 ? -11.980 8.636 13.723 1.00 97.75 202 GLU A CA 1
ATOM 1517 C C . GLU A 1 202 ? -10.609 9.097 14.216 1.00 97.75 202 GLU A C 1
ATOM 1519 O O . GLU A 1 202 ? -10.482 10.099 14.929 1.00 97.75 202 GLU A O 1
ATOM 1524 N N . THR A 1 203 ? -9.557 8.410 13.770 1.00 98.38 203 THR A N 1
ATOM 1525 C CA . THR A 1 203 ? -8.171 8.718 14.126 1.00 98.38 203 THR A CA 1
ATOM 1526 C C . THR A 1 203 ? -7.217 8.226 13.049 1.00 98.38 203 THR A C 1
ATOM 1528 O O . THR A 1 203 ? -7.541 7.315 12.293 1.00 98.38 203 THR A O 1
ATOM 1531 N N . ALA A 1 204 ? -6.022 8.797 12.989 1.00 98.31 204 ALA A N 1
ATOM 1532 C CA . ALA A 1 204 ? -4.956 8.284 12.148 1.00 98.31 204 ALA A CA 1
ATOM 1533 C C . ALA A 1 204 ? -3.598 8.659 12.726 1.00 98.31 204 ALA A C 1
ATOM 1535 O O . ALA A 1 204 ? -3.469 9.637 13.464 1.00 98.31 204 ALA A O 1
ATOM 1536 N N . ASN A 1 205 ? -2.580 7.884 12.370 1.00 98.19 205 ASN A N 1
ATOM 1537 C CA . ASN A 1 205 ? -1.200 8.216 12.667 1.00 98.19 205 ASN A CA 1
ATOM 1538 C C . ASN A 1 205 ? -0.256 7.553 11.659 1.00 98.19 205 ASN A C 1
ATOM 1540 O O . ASN A 1 205 ? -0.473 6.419 11.239 1.00 98.19 205 ASN A O 1
ATOM 1544 N N . ALA A 1 206 ? 0.826 8.248 11.326 1.00 96.25 206 ALA A N 1
ATOM 1545 C CA . ALA A 1 206 ? 1.863 7.792 10.408 1.00 96.25 206 ALA A CA 1
ATOM 1546 C C . ALA A 1 206 ? 3.264 7.728 11.046 1.00 96.25 206 ALA A C 1
ATOM 1548 O O . ALA A 1 206 ? 4.234 7.390 10.377 1.00 96.25 206 ALA A O 1
ATOM 1549 N N . SER A 1 207 ? 3.397 8.064 12.333 1.00 94.75 207 SER A N 1
ATOM 1550 C CA . SER A 1 207 ? 4.683 8.048 13.034 1.00 94.75 207 SER A CA 1
ATOM 1551 C C . SER A 1 207 ? 4.467 7.897 14.536 1.00 94.75 207 SER A C 1
ATOM 1553 O O . SER A 1 207 ? 3.814 8.726 15.166 1.00 94.75 207 SER A O 1
ATOM 1555 N N . PHE A 1 208 ? 5.029 6.852 15.134 1.00 96.88 208 PHE A N 1
ATOM 1556 C CA . PHE A 1 208 ? 4.944 6.617 16.577 1.00 96.88 208 PHE A CA 1
ATOM 1557 C C . PHE A 1 208 ? 6.241 6.040 17.147 1.00 96.88 208 PHE A C 1
ATOM 1559 O O . PHE A 1 208 ? 6.849 6.629 18.034 1.00 96.88 208 PHE A O 1
ATOM 1566 N N . CYS A 1 209 ? 6.698 4.911 16.612 1.00 95.88 209 CYS A N 1
ATOM 1567 C CA . CYS A 1 209 ? 7.864 4.162 17.089 1.00 95.88 209 CYS A CA 1
ATOM 1568 C C . CYS A 1 209 ? 8.959 4.163 16.013 1.00 95.88 209 CYS A C 1
ATOM 1570 O O . CYS A 1 209 ? 9.343 3.125 15.478 1.00 95.88 209 CYS A O 1
ATOM 1572 N N . GLY A 1 210 ? 9.420 5.366 15.659 1.00 93.12 210 GLY A N 1
ATOM 1573 C CA . GLY A 1 210 ? 10.207 5.605 14.449 1.00 93.12 210 GLY A CA 1
ATOM 1574 C C . GLY A 1 210 ? 9.287 5.761 13.238 1.00 93.12 210 GLY A C 1
ATOM 1575 O O . GLY A 1 210 ? 8.277 6.454 13.323 1.00 93.12 210 GLY A O 1
ATOM 1576 N N . ASP A 1 211 ? 9.606 5.085 12.135 1.00 90.75 211 ASP A N 1
ATOM 1577 C CA . ASP A 1 211 ? 8.820 5.133 10.890 1.00 90.75 211 ASP A CA 1
ATOM 1578 C C . ASP A 1 211 ? 7.525 4.298 10.930 1.00 90.75 211 ASP A C 1
ATOM 1580 O O . ASP A 1 211 ? 6.797 4.222 9.943 1.00 90.75 211 ASP A O 1
ATOM 1584 N N . GLN A 1 212 ? 7.230 3.654 12.059 1.00 96.62 212 GLN A N 1
ATOM 1585 C CA . GLN A 1 212 ? 6.057 2.804 12.233 1.00 96.62 212 GLN A CA 1
ATOM 1586 C C . GLN A 1 212 ? 4.967 3.492 13.050 1.00 96.62 212 GLN A C 1
ATOM 1588 O O . GLN A 1 212 ? 5.230 4.369 13.877 1.00 96.62 212 GLN A O 1
ATOM 1593 N N . SER A 1 213 ? 3.730 3.067 12.831 1.00 97.88 213 SER A N 1
ATOM 1594 C CA . SER A 1 213 ? 2.535 3.749 13.314 1.00 97.88 213 SER A CA 1
ATOM 1595 C C . SER A 1 213 ? 1.848 2.994 14.439 1.00 97.88 213 SER A C 1
ATOM 1597 O O . SER A 1 213 ? 1.847 1.763 14.504 1.00 97.88 213 SER A O 1
ATOM 1599 N N . GLN A 1 214 ? 1.194 3.765 15.297 1.00 98.62 214 GLN A N 1
ATOM 1600 C CA . GLN A 1 214 ? 0.259 3.275 16.292 1.00 98.62 214 GLN A CA 1
ATOM 1601 C C . GLN A 1 214 ? -0.848 4.308 16.455 1.00 98.62 214 GLN A C 1
ATOM 1603 O O . GLN A 1 214 ? -0.577 5.511 16.455 1.00 98.62 214 GLN A O 1
ATOM 1608 N N . VAL A 1 215 ? -2.075 3.834 16.621 1.00 98.56 215 VAL A N 1
ATOM 1609 C CA . VAL A 1 215 ? -3.231 4.660 16.965 1.00 98.56 215 VAL A CA 1
ATOM 1610 C C . VAL A 1 215 ? -3.919 4.091 18.190 1.00 98.56 215 VAL A C 1
ATOM 1612 O O . VAL A 1 215 ? -3.932 2.876 18.401 1.00 98.56 215 VAL A O 1
ATOM 1615 N N . THR A 1 216 ? -4.521 4.988 18.958 1.00 97.62 216 THR A N 1
ATOM 1616 C CA . THR A 1 216 ? -5.381 4.656 20.085 1.00 97.62 216 THR A CA 1
ATOM 1617 C C . THR A 1 216 ? -6.677 5.446 19.943 1.00 97.62 216 THR A C 1
ATOM 1619 O O . THR A 1 216 ? -6.638 6.632 19.606 1.00 97.62 216 THR A O 1
ATOM 1622 N N . PHE A 1 217 ? -7.823 4.790 20.117 1.00 96.38 217 PHE A N 1
ATOM 1623 C CA . PHE A 1 217 ? -9.138 5.420 20.001 1.00 96.38 217 PHE A CA 1
ATOM 1624 C C . PHE A 1 217 ? -10.181 4.703 20.850 1.00 96.38 217 PHE A C 1
ATOM 1626 O O . PHE A 1 217 ? -10.080 3.503 21.099 1.00 96.38 217 PHE A O 1
ATOM 1633 N N . CYS A 1 218 ? -11.218 5.431 21.256 1.00 95.69 218 CYS A N 1
ATOM 1634 C CA . CYS A 1 218 ? -12.366 4.820 21.902 1.00 95.69 218 CYS A CA 1
ATOM 1635 C C . CYS A 1 218 ? -13.275 4.141 20.870 1.00 95.69 218 CYS A C 1
ATOM 1637 O O . CYS A 1 218 ? -13.859 4.812 20.018 1.00 95.69 218 CYS A O 1
ATOM 1639 N N . ALA A 1 219 ? -13.426 2.821 20.965 1.00 94.69 219 ALA A N 1
ATOM 1640 C CA . ALA A 1 219 ? -14.325 2.057 20.114 1.00 94.69 219 ALA A CA 1
ATOM 1641 C C . ALA A 1 219 ? -15.711 1.966 20.773 1.00 94.69 219 ALA A C 1
ATOM 1643 O O . ALA A 1 219 ? -15.996 1.029 21.522 1.00 94.69 219 ALA A O 1
ATOM 1644 N N . LEU A 1 220 ? -16.569 2.957 20.520 1.00 92.12 220 LEU A N 1
ATOM 1645 C CA . LEU A 1 220 ? -17.929 3.036 21.060 1.00 92.12 220 LEU A CA 1
ATOM 1646 C C . LEU A 1 220 ? -18.786 1.856 20.574 1.00 92.12 220 LEU A C 1
ATOM 1648 O O . LEU A 1 220 ? -18.719 1.458 19.415 1.00 92.12 220 LEU A O 1
ATOM 1652 N N . GLY A 1 221 ? -19.589 1.295 21.475 1.00 83.81 221 GLY A N 1
ATOM 1653 C CA . GLY A 1 221 ? -20.400 0.093 21.263 1.00 83.81 221 GLY A CA 1
ATOM 1654 C C . GLY A 1 221 ? -21.849 0.219 21.740 1.00 83.81 221 GLY A C 1
ATOM 1655 O O . GLY A 1 221 ? -22.495 -0.798 21.968 1.00 83.81 221 GLY A O 1
ATOM 1656 N N . PHE A 1 222 ? -22.362 1.443 21.931 1.00 72.44 222 PHE A N 1
ATOM 1657 C CA . PHE A 1 222 ? -23.763 1.677 22.327 1.00 72.44 222 PHE A CA 1
ATOM 1658 C C . PHE A 1 222 ? -24.777 1.194 21.268 1.00 72.44 222 PHE A C 1
ATOM 1660 O O . PHE A 1 222 ? -25.890 0.809 21.607 1.00 72.44 222 PHE A O 1
ATOM 1667 N N . GLU A 1 223 ? -24.347 1.136 20.008 1.00 81.69 223 GLU A N 1
ATOM 1668 C CA . GLU A 1 223 ? -24.951 0.402 18.889 1.00 81.69 223 GLU A CA 1
ATOM 1669 C C . GLU A 1 223 ? -23.826 -0.391 18.197 1.00 81.69 223 GLU A C 1
ATOM 1671 O O . GLU A 1 223 ? -22.661 -0.009 18.378 1.00 81.69 223 GLU A O 1
ATOM 1676 N N . PRO A 1 224 ? -24.102 -1.471 17.428 1.00 83.56 224 PRO A N 1
ATOM 1677 C CA . PRO A 1 224 ? -23.063 -2.249 16.746 1.00 83.56 224 PRO A CA 1
ATOM 1678 C C . PRO A 1 224 ? -22.324 -1.389 15.710 1.00 83.56 224 PRO A C 1
ATOM 1680 O O . PRO A 1 224 ? -22.637 -1.378 14.522 1.00 83.56 224 PRO A O 1
ATOM 1683 N N . THR A 1 225 ? -21.329 -0.648 16.188 1.00 92.81 225 THR A N 1
ATOM 1684 C CA . THR A 1 225 ? -20.536 0.297 15.413 1.00 92.81 225 THR A CA 1
ATOM 1685 C C . THR A 1 225 ? -19.296 -0.425 14.932 1.00 92.81 225 THR A C 1
ATOM 1687 O O . THR A 1 225 ? -18.497 -0.929 15.726 1.00 92.81 225 THR A O 1
ATOM 1690 N N . VAL A 1 226 ? -19.153 -0.498 13.612 1.00 96.06 226 VAL A N 1
ATOM 1691 C CA . VAL A 1 226 ? -17.983 -1.079 12.961 1.00 96.06 226 VAL A CA 1
ATOM 1692 C C . VAL A 1 226 ? -16.956 0.019 12.721 1.00 96.06 226 VAL A C 1
ATOM 1694 O O . VAL A 1 226 ? -17.266 1.062 12.142 1.00 96.06 226 VAL A O 1
ATOM 1697 N N . TYR A 1 227 ? -15.729 -0.250 13.150 1.00 97.88 227 TYR A N 1
ATOM 1698 C CA . TYR A 1 227 ? -14.556 0.559 12.870 1.00 97.88 227 TYR A CA 1
ATOM 1699 C C . TYR A 1 227 ? -13.721 -0.129 11.793 1.00 97.88 227 TYR A C 1
ATOM 1701 O O . TYR A 1 227 ? -13.362 -1.300 11.936 1.00 97.88 227 TYR A O 1
ATOM 1709 N N . TRP A 1 228 ? -13.410 0.604 10.730 1.00 98.38 228 TRP A N 1
ATOM 1710 C CA . TRP A 1 228 ? -12.581 0.179 9.607 1.00 98.38 228 TRP A CA 1
ATOM 1711 C C . TRP A 1 228 ? -11.162 0.685 9.820 1.00 98.38 228 TRP A C 1
ATOM 1713 O O . TRP A 1 228 ? -10.949 1.875 10.032 1.00 98.38 228 TRP A O 1
ATOM 1723 N N . ILE A 1 229 ? -10.196 -0.219 9.783 1.00 98.69 229 ILE A N 1
ATOM 1724 C CA . ILE A 1 229 ? -8.785 0.049 10.030 1.00 98.69 229 ILE A CA 1
ATOM 1725 C C . ILE A 1 229 ? -8.053 -0.174 8.710 1.00 98.69 229 ILE A C 1
ATOM 1727 O O . ILE A 1 229 ? -7.915 -1.312 8.263 1.00 98.69 229 ILE A O 1
ATOM 1731 N N . LEU A 1 230 ? -7.585 0.910 8.104 1.00 98.62 230 LEU A N 1
ATOM 1732 C CA . LEU A 1 230 ? -6.746 0.885 6.916 1.00 98.62 230 LEU A CA 1
ATOM 1733 C C . LEU A 1 230 ? -5.277 0.867 7.339 1.00 98.62 230 LEU A C 1
ATOM 1735 O O . LEU A 1 230 ? -4.795 1.814 7.970 1.00 98.62 230 LEU A O 1
ATOM 1739 N N . ILE A 1 231 ? -4.571 -0.201 6.974 1.00 98.25 231 ILE A N 1
ATOM 1740 C CA . ILE A 1 231 ? -3.116 -0.300 7.091 1.00 98.25 231 ILE A CA 1
ATOM 1741 C C . ILE A 1 231 ? -2.512 0.064 5.745 1.00 98.25 231 ILE A C 1
ATOM 1743 O O . ILE A 1 231 ? -2.691 -0.659 4.770 1.00 98.25 231 ILE A O 1
ATOM 1747 N N . HIS A 1 232 ? -1.793 1.177 5.699 1.00 95.88 232 HIS A N 1
ATOM 1748 C CA . HIS A 1 232 ? -1.196 1.714 4.480 1.00 95.88 232 HIS A CA 1
ATOM 1749 C C . HIS A 1 232 ? 0.193 2.285 4.789 1.00 95.88 232 HIS A C 1
ATOM 1751 O O . HIS A 1 232 ? 0.895 1.787 5.680 1.00 95.88 232 HIS A O 1
ATOM 1757 N N . SER A 1 233 ? 0.641 3.283 4.036 1.00 93.12 233 SER A N 1
ATOM 1758 C CA . SER A 1 233 ? 1.973 3.856 4.179 1.00 93.12 233 SER A CA 1
ATOM 1759 C C . SER A 1 233 ? 1.992 5.343 3.875 1.00 93.12 233 SER A C 1
ATOM 1761 O O . SER A 1 233 ? 1.050 5.919 3.338 1.00 93.12 233 SER A O 1
ATOM 1763 N N . VAL A 1 234 ? 3.114 5.967 4.210 1.00 82.94 234 VAL A N 1
ATOM 1764 C CA . VAL A 1 234 ? 3.459 7.274 3.663 1.00 82.94 234 VAL A CA 1
ATOM 1765 C C . VAL A 1 234 ? 4.376 7.030 2.476 1.00 82.94 234 VAL A C 1
ATOM 1767 O O . VAL A 1 234 ? 5.228 6.146 2.501 1.00 82.94 234 VAL A O 1
ATOM 1770 N N . GLN A 1 235 ? 4.262 7.860 1.451 1.00 77.94 235 GLN A N 1
ATOM 1771 C CA . GLN A 1 235 ? 5.187 7.828 0.325 1.00 77.94 235 GLN A CA 1
ATOM 1772 C C . GLN A 1 235 ? 5.068 6.616 -0.612 1.00 77.94 235 GLN A C 1
ATOM 1774 O O . GLN A 1 235 ? 6.000 6.321 -1.355 1.00 77.94 235 GLN A O 1
ATOM 1779 N N . GLY A 1 236 ? 3.901 5.963 -0.660 1.00 77.62 236 GLY A N 1
ATOM 1780 C CA . GLY A 1 236 ? 3.645 4.847 -1.573 1.00 77.62 236 GLY A CA 1
ATOM 1781 C C . GLY A 1 236 ? 4.503 3.619 -1.275 1.00 77.62 236 GLY A C 1
ATOM 1782 O O . GLY A 1 236 ? 4.685 2.762 -2.138 1.00 77.62 236 GLY A O 1
ATOM 1783 N N . GLU A 1 237 ? 5.072 3.527 -0.074 1.00 81.62 237 GLU A N 1
ATOM 1784 C CA . GLU A 1 237 ? 5.795 2.336 0.344 1.00 81.62 237 GLU A CA 1
ATOM 1785 C C . GLU A 1 237 ? 4.830 1.155 0.514 1.00 81.62 237 GLU A C 1
ATOM 1787 O O . GLU A 1 237 ? 3.645 1.317 0.795 1.00 81.62 237 GLU A O 1
ATOM 1792 N N . ALA A 1 238 ? 5.335 -0.063 0.359 1.00 82.94 238 ALA A N 1
ATOM 1793 C CA . ALA A 1 238 ? 4.558 -1.269 0.609 1.00 82.94 238 ALA A CA 1
ATOM 1794 C C . ALA A 1 238 ? 5.443 -2.345 1.229 1.00 82.94 238 ALA A C 1
ATOM 1796 O O . ALA A 1 238 ? 6.652 -2.416 0.966 1.00 82.94 238 ALA A O 1
ATOM 1797 N N . GLY A 1 239 ? 4.856 -3.208 2.045 1.00 82.50 239 GLY A N 1
ATOM 1798 C CA . GLY A 1 239 ? 5.607 -4.261 2.699 1.00 82.50 239 GLY A CA 1
ATOM 1799 C C . GLY A 1 239 ? 4.774 -5.118 3.628 1.00 82.50 239 GLY A C 1
ATOM 1800 O O . GLY A 1 239 ? 3.582 -4.896 3.819 1.00 82.50 239 GLY A O 1
ATOM 1801 N N . ASP A 1 240 ? 5.465 -6.086 4.212 1.00 87.44 240 ASP A N 1
ATOM 1802 C CA . ASP A 1 240 ? 4.912 -6.953 5.241 1.00 87.44 240 ASP A CA 1
ATOM 1803 C C . ASP A 1 240 ? 4.887 -6.229 6.592 1.00 87.44 240 ASP A C 1
ATOM 1805 O O . ASP A 1 240 ? 5.762 -5.392 6.878 1.00 87.44 240 ASP A O 1
ATOM 1809 N N . PHE A 1 241 ? 3.881 -6.556 7.401 1.00 95.06 241 PHE A N 1
ATOM 1810 C CA . PHE A 1 241 ? 3.665 -6.010 8.734 1.00 95.06 241 PHE A CA 1
ATOM 1811 C C . PHE A 1 241 ? 3.062 -7.057 9.685 1.00 95.06 241 PHE A C 1
ATOM 1813 O O . PHE A 1 241 ? 2.347 -7.957 9.249 1.00 95.06 241 PHE A O 1
ATOM 1820 N N . ASP A 1 242 ? 3.263 -6.868 10.990 1.00 96.62 242 ASP A N 1
ATOM 1821 C CA . ASP A 1 242 ? 2.463 -7.504 12.040 1.00 96.62 242 ASP A CA 1
ATOM 1822 C C . ASP A 1 242 ? 1.568 -6.454 12.707 1.00 96.62 242 ASP A C 1
ATOM 1824 O O . ASP A 1 242 ? 2.051 -5.480 13.289 1.00 96.62 242 ASP A O 1
ATOM 1828 N N . LEU A 1 243 ? 0.252 -6.653 12.626 1.00 98.25 243 LEU A N 1
ATOM 1829 C CA . LEU A 1 243 ? -0.751 -5.832 13.294 1.00 98.25 243 LEU A CA 1
ATOM 1830 C C . LEU A 1 243 ? -1.024 -6.399 14.674 1.00 98.25 243 LEU A C 1
ATOM 1832 O O . LEU A 1 243 ? -1.504 -7.522 14.800 1.00 98.25 243 LEU A O 1
ATOM 1836 N N . ARG A 1 244 ? -0.798 -5.592 15.710 1.00 98.62 244 ARG A N 1
ATOM 1837 C CA . ARG A 1 244 ? -1.201 -5.893 17.084 1.00 98.62 244 ARG A CA 1
ATOM 1838 C C . ARG A 1 244 ? -2.390 -5.031 17.483 1.00 98.62 244 ARG A C 1
ATOM 1840 O O . ARG A 1 244 ? -2.282 -3.808 17.508 1.00 98.62 244 ARG A O 1
ATOM 1847 N N . LEU A 1 245 ? -3.495 -5.674 17.850 1.00 98.50 245 LEU A N 1
ATOM 1848 C CA . LEU A 1 245 ? -4.698 -5.017 18.353 1.00 98.50 245 LEU A CA 1
ATOM 1849 C C . LEU A 1 245 ? -4.955 -5.436 19.803 1.00 98.50 245 LEU A C 1
ATOM 1851 O O . LEU A 1 245 ? -5.078 -6.620 20.119 1.00 98.50 245 LEU A O 1
ATOM 1855 N N . THR A 1 246 ? -5.044 -4.448 20.686 1.00 98.38 246 THR A N 1
ATOM 1856 C CA . THR A 1 246 ? -5.322 -4.617 22.121 1.00 98.38 246 THR A CA 1
ATOM 1857 C C . THR A 1 246 ? -6.398 -3.643 22.584 1.00 98.38 246 THR A C 1
ATOM 1859 O O . THR A 1 246 ? -6.643 -2.651 21.904 1.00 98.38 246 THR A O 1
ATOM 1862 N N . GLN A 1 247 ? -6.992 -3.889 23.753 1.00 96.94 247 GLN A N 1
ATOM 1863 C CA . GLN A 1 247 ? -7.964 -2.983 24.372 1.00 96.94 247 GLN A CA 1
ATOM 1864 C C . GLN A 1 247 ? -7.650 -2.701 25.842 1.00 96.94 247 GLN A C 1
ATOM 1866 O O . GLN A 1 247 ? -7.020 -3.518 26.523 1.00 96.94 247 GLN A O 1
ATOM 1871 N N . SER A 1 248 ? -8.155 -1.575 26.339 1.00 95.75 248 SER A N 1
ATOM 1872 C CA . SER A 1 248 ? -8.162 -1.231 27.755 1.00 95.75 248 SER A CA 1
ATOM 1873 C C . SER A 1 248 ? -9.048 -2.174 28.581 1.00 95.75 248 SER A C 1
ATOM 1875 O O . SER A 1 248 ? -10.035 -2.757 28.119 1.00 95.75 248 SER A O 1
ATOM 1877 N N . GLN A 1 249 ? -8.700 -2.303 29.864 1.00 90.44 249 GLN A N 1
ATOM 1878 C CA . GLN A 1 249 ? -9.518 -3.023 30.848 1.00 90.44 249 GLN A CA 1
ATOM 1879 C C . GLN A 1 249 ? -10.693 -2.185 31.367 1.00 90.44 249 GLN A C 1
ATOM 1881 O O . GLN A 1 249 ? -11.681 -2.750 31.834 1.00 90.44 249 GLN A O 1
ATOM 1886 N N . LEU A 1 250 ? -10.609 -0.863 31.238 1.00 89.50 250 LEU A N 1
ATOM 1887 C CA . LEU A 1 250 ? -11.663 0.075 31.602 1.00 89.50 250 LEU A CA 1
ATOM 1888 C C . LEU A 1 250 ? -12.391 0.562 30.356 1.00 89.50 250 LEU A C 1
ATOM 1890 O O . LEU A 1 250 ? -11.796 0.634 29.278 1.00 89.50 250 LEU A O 1
ATOM 1894 N N . GLU A 1 251 ? -13.667 0.885 30.520 1.00 89.88 251 GLU A N 1
ATOM 1895 C CA . GLU A 1 251 ? -14.424 1.578 29.486 1.00 89.88 251 GLU A CA 1
ATOM 1896 C C . GLU A 1 251 ? -13.858 2.982 29.264 1.00 89.88 251 GLU A C 1
ATOM 1898 O O . GLU A 1 251 ? -13.209 3.561 30.142 1.00 89.88 251 GLU A O 1
ATOM 1903 N N . CYS A 1 252 ? -14.088 3.520 28.073 1.00 88.06 252 CYS A N 1
ATOM 1904 C CA . CYS A 1 252 ? -13.779 4.910 27.796 1.00 88.06 252 CYS A CA 1
ATOM 1905 C C . CYS A 1 252 ? -14.553 5.818 28.752 1.00 88.06 252 CYS A C 1
ATOM 1907 O O . CYS A 1 252 ? -15.692 5.522 29.119 1.00 88.06 252 CYS A O 1
ATOM 1909 N N . ALA A 1 253 ? -13.960 6.956 29.110 1.00 78.38 253 ALA A N 1
ATOM 1910 C CA . ALA A 1 253 ? -14.716 7.998 29.786 1.00 78.38 253 ALA A CA 1
ATOM 1911 C C . ALA A 1 253 ? -15.920 8.393 28.916 1.00 78.38 253 ALA A C 1
ATOM 1913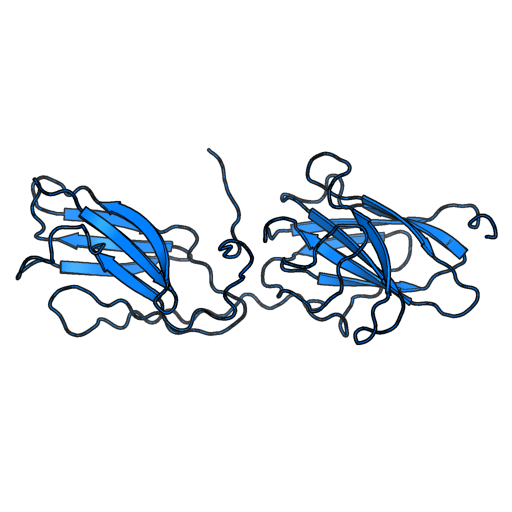 O O . ALA A 1 253 ? -15.780 8.544 27.698 1.00 78.38 253 ALA A O 1
ATOM 1914 N N . ALA A 1 254 ? -17.095 8.527 29.538 1.00 60.72 254 ALA A N 1
ATOM 1915 C CA . ALA A 1 254 ? -18.258 9.072 28.853 1.00 60.72 254 ALA A CA 1
ATOM 1916 C C . ALA A 1 254 ? -17.909 10.478 28.317 1.00 60.72 254 ALA A C 1
ATOM 1918 O O . ALA A 1 254 ? -17.229 11.222 29.033 1.00 60.72 254 ALA A O 1
ATOM 1919 N N . PRO A 1 255 ? -18.303 10.806 27.072 1.00 57.09 255 PRO A N 1
ATOM 1920 C CA . PRO A 1 255 ? -18.053 12.119 26.486 1.00 57.09 255 PRO A CA 1
ATOM 1921 C C . PRO A 1 255 ? -18.737 13.253 27.258 1.00 57.09 255 PRO A C 1
ATOM 1923 O O . PRO A 1 255 ? -19.796 13.004 27.882 1.00 57.09 255 PRO A O 1
#

pLDDT: mean 80.38, std 18.95, range [21.34, 98.75]

Foldseek 3Di:
DDDDFDQQDDPLDRDDFQAEKEKDWDPPFPPADQPKKWDWADDPQKIKIKIAPADQVGKIKMFIAGPNHTRDIDTWHADPRGITIDMGGRNAGALDFYFYWYQIPNDDTDRRGDGDNQPDAPQQLALVSAAEDDPFDKDKDWLRNHDQAPDDDAPNRDSSARKGKHKYWADQWKKKKWQPPWWDAQKKKWKFWDGSVDTDTFHIDRDDNHSTDMDIGGRDPPDRIMMMIIITHPPHGITMTMIGMHTDPDGDDDD

Sequence (255 aa):
MIVSKIAWRFGAFILAAVHTLFVGLAPAAPGCPPEAVLKAKFKRDNVLVTMRRFDPRAEYTLDLIADGVPVESLPAKTNKKGRAKVQFERVRCGADRYEVSVRECGLEPARVKKRCVGGERPANDACADAVPLTVPTVVSGTTIGATVDFAPECRGVQNDSPGVWYRVVGNNREYTVSLCGGASYRTAISVYRGGCDGLVCETANASFCGDQSQVTFCALGFEPTVYWILIHSVQGEAGDFDLRLTQSQLECAAP

Radius of gyration: 23.28 Å; chains: 1; bounding box: 61×27×70 Å